Protein AF-0000000071042976 (afdb_homodimer)

Secondary structure (DSSP, 8-state):
-EEEE-SSS-EEEE--TTS-S-EEEE-TTTS--S-EEEEEEETTTTEEEEEETTTTEEEEEETTS-S-EEEEES-TT-SSEEEEEEETTEEEEEETTTTEEEEEETTT--EETTTGGG-SS--EEEEE----TTS------------/-EEEE-SSS-EEEE--TTS-S-EEEE-TTTS--S-EEEEEEETTTTEEEEEETTTTEEEEEETTS-S-EEEEES-TT-SSEEEEEEETTEEEEEETTTTEEEEEETTT--EETTTTTT-SS--EEEEE----TTS------------

InterPro domains:
  IPR000033 LDLR class B repeat [PF00058] (1-43)
  IPR000033 LDLR class B repeat [PS51120] (1-45)
  IPR000033 LDLR class B repeat [PS51120] (46-90)
  IPR000033 LDLR class B repeat [SM00135] (23-68)
  IPR000033 LDLR class B repeat [SM00135] (71-112)
  IPR011042 Six-bladed beta-propeller, TolB-like [G3DSA:2.120.10.30] (1-147)

Sequence (294 aa):
MYWSDWGSHPKIERAVMDGSSREVIIDRNKTNITWPNGLAIDYYNDRLFWVDAKDDVLASCDFDGENINIVVMHSDVLRHPYDVVVFQDEVFWSDWQEPALRSVNKFTGEYQDYFEKYLRSPSPFGIAVWQNSTQPLGNYSSKLCTIMYWSDWGSHPKIERAVMDGSSREVIIDRNKTNITWPNGLAIDYYNDRLFWVDAKDDVLASCDFDGENINIVVMHSDVLRHPYDVVVFQDEVFWSDWQEPALRSVNKFTGEYQDYFEKYLRSPSPFGIAVWQNSTQPLGNYSSKLCTI

pLDDT: mean 82.06, std 21.29, range [18.56, 98.56]

Radius of gyration: 18.7 Å; Cα contacts (8 Å, |Δi|>4): 746; chains: 2; bounding box: 65×48×43 Å

Nearest PDB structures (foldseek):
  8jx8-assembly1_B  TM=9.225E-01  e=3.286E-11  Rattus norvegicus
  8juu-assembly1_B  TM=9.318E-01  e=8.652E-11  Rattus norvegicus
  3p5b-assembly1_L  TM=9.562E-01  e=4.344E-10  Homo sapiens
  3p5c-assembly1_L  TM=9.563E-01  e=5.104E-10  Homo sapiens
  1ijq-assembly2_B  TM=8.485E-01  e=2.404E-10  Homo sapiens

Foldseek 3Di:
DWDWDQPPWTFIWDDDPVRPPIDTQDTVVQHDAHAWAAWEADPVVQKIWIAGQVFLWIWIAHPSNPDIGTLDGPDPVRHRWHYWYDDDQKIWTAHQVQGFIWIAGRVHSHTDPPGGPPVRDDNDHDDDDDDPVPPPPPPPDPPPPPD/DWDWDQPPWTFIWDDDPVRPPIDTQDTVVQHDAHAWAAWEADPVVQKIWIAGQVFLWIWIAHPSNPDIGTLDGPDPVRHRWHYWYDDDQKIWTAHQVQGFIWIAGRVRSHTDPPGGPPPRDDNDHDDDDDDPVPPPPPPPDPPPPPD

Organism: Stichopus japonicus (NCBI:txid307972)

Solvent-accessible surface area (backbone atoms only — not comparable to full-atom values): 15284 Å² total; per-residue (Å²): 57,36,33,16,20,44,56,99,69,24,31,30,34,34,23,47,86,66,44,50,78,65,43,79,38,42,31,64,90,78,40,94,56,55,33,38,25,15,31,24,61,36,79,89,75,53,30,37,33,38,24,19,24,74,68,16,32,35,34,34,18,34,85,73,40,47,76,69,42,79,46,45,63,72,40,96,81,43,39,33,31,43,22,38,41,60,53,93,66,31,34,36,32,17,14,59,75,58,34,24,44,43,39,24,31,62,88,76,35,49,76,48,76,57,38,44,73,71,38,68,77,42,46,32,38,14,46,35,73,73,77,68,76,80,54,67,79,68,81,78,66,74,85,66,78,74,122,58,36,34,16,19,45,56,98,70,24,31,32,34,33,23,48,85,67,46,49,80,64,44,79,38,41,31,65,91,79,41,95,57,55,32,40,26,14,31,24,60,37,78,90,76,54,30,36,33,40,25,20,24,74,67,16,32,36,33,31,18,33,85,74,40,47,77,68,41,80,45,43,62,72,40,97,82,43,40,33,30,45,21,37,41,60,53,92,66,29,33,36,34,17,14,59,77,58,35,25,44,44,36,23,31,62,88,77,36,48,76,48,73,55,38,48,72,68,40,70,76,43,46,33,38,14,48,34,74,74,76,66,77,80,56,66,78,69,80,78,65,77,79,67,75,73,120

Structure (mmCIF, N/CA/C/O backbone):
data_AF-0000000071042976-model_v1
#
loop_
_entity.id
_entity.type
_entity.pdbx_description
1 polymer 'Uncharacterized protein'
#
loop_
_atom_site.group_PDB
_atom_site.id
_atom_site.type_symbol
_atom_site.label_atom_id
_atom_site.label_alt_id
_atom_site.label_comp_id
_atom_site.label_asym_id
_atom_site.label_entity_id
_atom_site.label_seq_id
_atom_site.pdbx_PDB_ins_code
_atom_site.Cartn_x
_atom_site.Cartn_y
_atom_site.Cartn_z
_atom_site.occupancy
_atom_site.B_iso_or_equiv
_atom_site.auth_seq_id
_atom_site.auth_comp_id
_atom_site.auth_asym_id
_atom_site.auth_atom_id
_atom_site.pdbx_PDB_model_num
ATOM 1 N N . MET A 1 1 ? -4.598 -8.586 -9.891 1 89.19 1 MET A N 1
ATOM 2 C CA . MET A 1 1 ? -4.281 -8.203 -8.516 1 89.19 1 MET A CA 1
ATOM 3 C C . MET A 1 1 ? -3.096 -9.008 -7.992 1 89.19 1 MET A C 1
ATOM 5 O O . MET A 1 1 ? -2.975 -10.203 -8.273 1 89.19 1 MET A O 1
ATOM 9 N N . TYR A 1 2 ? -2.279 -8.336 -7.234 1 92.75 2 TYR A N 1
ATOM 10 C CA . TYR A 1 2 ? -1.114 -8.945 -6.605 1 92.75 2 TYR A CA 1
ATOM 11 C C . TYR A 1 2 ? -1.187 -8.82 -5.086 1 92.75 2 TYR A C 1
ATOM 13 O O . TYR A 1 2 ? -1.662 -7.812 -4.562 1 92.75 2 TYR A O 1
ATOM 21 N N . TRP A 1 3 ? -0.64 -9.828 -4.395 1 92.69 3 TRP A N 1
ATOM 22 C CA . TRP A 1 3 ? -0.533 -9.711 -2.945 1 92.69 3 TRP A CA 1
ATOM 23 C C . TRP A 1 3 ? 0.677 -10.477 -2.424 1 92.69 3 TRP A C 1
ATOM 25 O O . TRP A 1 3 ? 1.127 -11.445 -3.051 1 92.69 3 TRP A 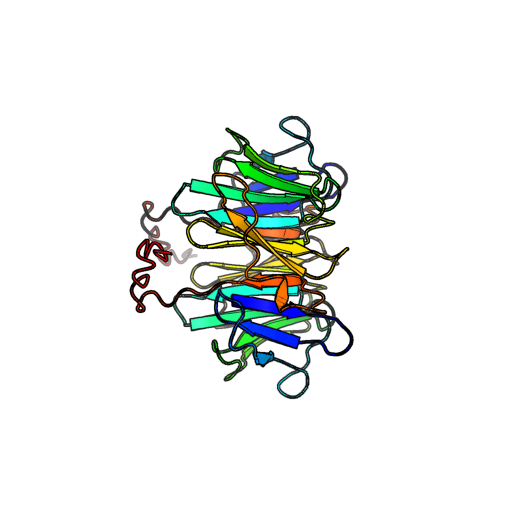O 1
ATOM 35 N N . SER A 1 4 ? 1.249 -9.961 -1.427 1 95.12 4 SER A N 1
ATOM 36 C CA . SER A 1 4 ? 2.338 -10.648 -0.74 1 95.12 4 SER A CA 1
ATOM 37 C C . SER A 1 4 ? 1.81 -11.531 0.387 1 95.12 4 SER A C 1
ATOM 39 O O . SER A 1 4 ? 0.75 -11.258 0.954 1 95.12 4 SER A O 1
ATOM 41 N N . ASP A 1 5 ? 2.576 -12.578 0.689 1 90.94 5 ASP A N 1
ATOM 42 C CA . ASP A 1 5 ? 2.225 -13.562 1.713 1 90.94 5 ASP A CA 1
ATOM 43 C C . ASP A 1 5 ? 3.465 -14.039 2.463 1 90.94 5 ASP A C 1
ATOM 45 O O . ASP A 1 5 ? 4.391 -14.578 1.858 1 90.94 5 ASP A O 1
ATOM 49 N N . TRP A 1 6 ? 3.604 -13.805 3.812 1 82.38 6 TRP A N 1
ATOM 50 C CA . TRP A 1 6 ? 4.773 -14.234 4.578 1 82.38 6 TRP A CA 1
ATOM 51 C C . TRP A 1 6 ? 4.484 -15.516 5.344 1 82.38 6 TRP A C 1
ATOM 53 O O . TRP A 1 6 ? 5.195 -15.852 6.293 1 82.38 6 TRP A O 1
ATOM 63 N N . GLY A 1 7 ? 3.473 -16.234 5.059 1 76.25 7 GLY A N 1
ATOM 64 C CA . GLY A 1 7 ? 3.178 -17.484 5.758 1 76.25 7 GLY A CA 1
ATOM 65 C C . GLY A 1 7 ? 4.312 -18.484 5.691 1 76.25 7 GLY A C 1
ATOM 66 O O . GLY A 1 7 ? 5.484 -18.109 5.695 1 76.25 7 GLY A O 1
ATOM 67 N N . SER A 1 8 ? 4.078 -19.734 5.766 1 83.38 8 SER A N 1
ATOM 68 C CA . SER A 1 8 ? 5.07 -20.812 5.766 1 83.38 8 SER A CA 1
ATOM 69 C C . SER A 1 8 ? 5.836 -20.859 4.445 1 83.38 8 SER A C 1
ATOM 71 O O . SER A 1 8 ? 6.984 -21.297 4.402 1 83.38 8 SER A O 1
ATOM 73 N N . HIS A 1 9 ? 5.273 -20.375 3.371 1 90.38 9 HIS A N 1
ATOM 74 C CA . HIS A 1 9 ? 5.895 -20.281 2.055 1 90.38 9 HIS A CA 1
ATOM 75 C C . HIS A 1 9 ? 5.793 -18.859 1.506 1 90.38 9 HIS A C 1
ATOM 77 O O . HIS A 1 9 ? 4.934 -18.578 0.67 1 90.38 9 HIS A O 1
ATOM 83 N N . PRO A 1 10 ? 6.684 -18.031 1.959 1 94.44 10 PRO A N 1
ATOM 84 C CA . PRO A 1 10 ? 6.629 -16.641 1.503 1 94.44 10 PRO A CA 1
ATOM 85 C C . PRO A 1 10 ? 6.57 -16.531 -0.018 1 94.44 10 PRO A C 1
ATOM 87 O O . PRO A 1 10 ? 7.254 -17.266 -0.726 1 94.44 10 PRO A O 1
ATOM 90 N N . LYS A 1 11 ? 5.715 -15.648 -0.473 1 96.06 11 LYS A N 1
ATOM 91 C CA . LYS A 1 11 ? 5.488 -15.562 -1.913 1 96.06 11 LYS A CA 1
ATOM 92 C C . LYS A 1 11 ? 4.734 -14.289 -2.275 1 96.06 11 LYS A C 1
ATOM 94 O O . LYS A 1 11 ? 4.238 -13.578 -1.394 1 96.06 11 LYS A O 1
ATOM 99 N N . ILE A 1 12 ? 4.723 -13.961 -3.49 1 96.12 12 ILE A N 1
ATOM 100 C CA . ILE A 1 12 ? 3.82 -13.008 -4.121 1 96.12 12 ILE A CA 1
ATOM 101 C C . ILE A 1 12 ? 2.949 -13.719 -5.152 1 96.12 12 ILE A C 1
ATOM 103 O O . ILE A 1 12 ? 3.455 -14.469 -5.992 1 96.12 12 ILE A O 1
ATOM 107 N N . GLU A 1 13 ? 1.673 -13.453 -5 1 93.56 13 GLU A N 1
ATOM 108 C CA . GLU A 1 13 ? 0.711 -14.094 -5.895 1 93.56 13 GLU A CA 1
ATOM 109 C C . GLU A 1 13 ? -0.092 -13.055 -6.672 1 93.56 13 GLU A C 1
ATOM 111 O O . GLU A 1 13 ? -0.105 -11.875 -6.312 1 93.56 13 GLU A O 1
ATOM 116 N N . ARG A 1 14 ? -0.68 -13.562 -7.734 1 92.12 14 ARG A N 1
ATOM 117 C CA . ARG A 1 14 ? -1.602 -12.719 -8.492 1 92.12 14 ARG A CA 1
ATOM 118 C C . ARG A 1 14 ? -2.834 -13.508 -8.922 1 92.12 14 ARG A C 1
ATOM 120 O O . ARG A 1 14 ? -2.801 -14.742 -8.977 1 92.12 14 ARG A O 1
ATOM 127 N N . ALA A 1 15 ? -3.875 -12.805 -9.109 1 86.56 15 ALA A N 1
ATOM 128 C CA . ALA A 1 15 ? -5.109 -13.336 -9.688 1 86.56 15 ALA A CA 1
ATOM 129 C C . ALA A 1 15 ? -5.863 -12.25 -10.453 1 86.56 15 ALA A C 1
ATOM 131 O O . ALA A 1 15 ? -5.609 -11.062 -10.266 1 86.56 15 ALA A O 1
ATOM 132 N N . VAL A 1 16 ? -6.707 -12.742 -11.375 1 81.12 16 VAL A N 1
ATOM 133 C CA . VAL A 1 16 ? -7.637 -11.789 -11.969 1 81.12 16 VAL A CA 1
ATOM 134 C C . VAL A 1 16 ? -8.648 -11.328 -10.922 1 81.12 16 VAL A C 1
ATOM 136 O O . VAL A 1 16 ? -8.773 -11.945 -9.859 1 81.12 16 VAL A O 1
ATOM 139 N N . MET A 1 17 ? -9.266 -10.25 -11.125 1 74.5 17 MET A N 1
ATOM 140 C CA . MET A 1 17 ? -10.023 -9.516 -10.109 1 74.5 17 MET A CA 1
ATOM 141 C C . MET A 1 17 ? -11.148 -10.383 -9.547 1 74.5 17 MET A C 1
ATOM 143 O O . MET A 1 17 ? -11.617 -10.148 -8.43 1 74.5 17 MET A O 1
ATOM 147 N N . ASP A 1 18 ? -11.562 -11.398 -10.297 1 67.88 18 ASP A N 1
ATOM 148 C CA . ASP A 1 18 ? -12.617 -12.266 -9.789 1 67.88 18 ASP A CA 1
ATOM 149 C C . ASP A 1 18 ? -12.031 -13.422 -8.977 1 67.88 18 ASP A C 1
ATOM 151 O O . ASP A 1 18 ? -12.773 -14.289 -8.508 1 67.88 18 ASP A O 1
ATOM 155 N N . GLY A 1 19 ? -10.727 -13.367 -8.875 1 72.94 19 GLY A N 1
ATOM 156 C CA . GLY A 1 19 ? -10.047 -14.352 -8.039 1 72.94 19 GLY A CA 1
ATOM 157 C C . GLY A 1 19 ? -9.609 -15.586 -8.805 1 72.94 19 GLY A C 1
ATOM 158 O O . GLY A 1 19 ? -8.914 -16.438 -8.266 1 72.94 19 GLY A O 1
ATOM 159 N N . SER A 1 20 ? -10.023 -15.672 -9.961 1 75.5 20 SER A N 1
ATOM 160 C CA . SER A 1 20 ? -9.633 -16.844 -10.75 1 75.5 20 SER A CA 1
ATOM 161 C C . SER A 1 20 ? -8.203 -16.703 -11.266 1 75.5 20 SER A C 1
ATOM 163 O O . SER A 1 20 ? -7.586 -15.648 -11.133 1 75.5 20 SER A O 1
ATOM 165 N N . SER A 1 21 ? -7.586 -17.812 -11.742 1 84.25 21 SER A N 1
ATOM 166 C CA . SER A 1 21 ? -6.258 -17.859 -12.344 1 84.25 21 SER A CA 1
ATOM 167 C C . SER A 1 21 ? -5.184 -17.422 -11.352 1 84.25 21 SER A C 1
ATOM 169 O O . SER A 1 21 ? -4.301 -16.641 -11.695 1 84.25 21 SER A O 1
ATOM 171 N N . ARG A 1 22 ? -5.344 -17.891 -10.203 1 87.69 22 ARG A N 1
ATOM 172 C CA . ARG A 1 22 ? -4.363 -17.594 -9.164 1 87.69 22 ARG A CA 1
ATOM 173 C C . ARG A 1 22 ? -3.029 -18.266 -9.461 1 87.69 22 ARG A C 1
ATOM 175 O O . ARG A 1 22 ? -2.994 -19.438 -9.859 1 87.69 22 ARG A O 1
ATOM 182 N N . GLU A 1 23 ? -1.985 -17.516 -9.305 1 92.06 23 GLU A N 1
ATOM 183 C CA . GLU A 1 23 ? -0.661 -18.078 -9.555 1 92.06 23 GLU A CA 1
ATOM 184 C C . GLU A 1 23 ? 0.395 -17.422 -8.68 1 92.06 23 GLU A C 1
ATOM 186 O O . GLU A 1 23 ? 0.283 -16.234 -8.344 1 92.06 23 GLU A O 1
ATOM 191 N N . VAL A 1 24 ? 1.43 -18.219 -8.273 1 94.25 24 VAL A N 1
ATOM 192 C CA . VAL A 1 24 ? 2.609 -17.703 -7.594 1 94.25 24 VAL A CA 1
ATOM 193 C C . VAL A 1 24 ? 3.559 -17.078 -8.609 1 94.25 24 VAL A C 1
ATOM 195 O O . VAL A 1 24 ? 3.961 -17.719 -9.578 1 94.25 24 VAL A O 1
ATOM 198 N N . ILE A 1 25 ? 3.902 -15.82 -8.422 1 96.19 25 ILE A N 1
ATOM 199 C CA . ILE A 1 25 ? 4.785 -15.219 -9.414 1 96.19 25 ILE A CA 1
ATOM 200 C C . ILE A 1 25 ? 6.184 -15.047 -8.828 1 96.19 25 ILE A C 1
ATOM 202 O O . ILE A 1 25 ? 7.172 -14.992 -9.562 1 96.19 25 ILE A O 1
ATOM 206 N N . ILE A 1 26 ? 6.336 -14.875 -7.559 1 97.88 26 ILE A N 1
ATOM 207 C CA . ILE A 1 26 ? 7.621 -14.836 -6.871 1 97.88 26 ILE A CA 1
ATOM 208 C C . ILE A 1 26 ? 7.602 -15.789 -5.684 1 97.88 26 ILE A C 1
ATOM 210 O O . ILE A 1 26 ? 6.652 -15.789 -4.895 1 97.88 26 ILE A O 1
ATOM 214 N N . ASP A 1 27 ? 8.539 -16.562 -5.574 1 97.31 27 ASP A N 1
ATOM 215 C CA . ASP A 1 27 ? 8.773 -17.406 -4.402 1 97.31 27 ASP A CA 1
ATOM 216 C C . ASP A 1 27 ? 10.258 -17.719 -4.246 1 97.31 27 ASP A C 1
ATOM 218 O O . ASP A 1 27 ? 11.102 -17.156 -4.945 1 97.31 27 ASP A O 1
ATOM 222 N N . ARG A 1 28 ? 10.547 -18.656 -3.346 1 96.69 28 ARG A N 1
ATOM 223 C CA . ARG A 1 28 ? 11.938 -18.938 -2.99 1 96.69 28 ARG A CA 1
ATOM 224 C C . ARG A 1 28 ? 12.672 -19.625 -4.133 1 96.69 28 ARG A C 1
ATOM 226 O O . ARG A 1 28 ? 13.898 -19.672 -4.152 1 96.69 28 ARG A O 1
ATOM 233 N N . ASN A 1 29 ? 11.898 -20.219 -5.043 1 96.88 29 ASN A N 1
ATOM 234 C CA . ASN A 1 29 ? 12.531 -20.828 -6.207 1 96.88 29 ASN A CA 1
ATOM 235 C C . ASN A 1 29 ? 13.086 -19.766 -7.164 1 96.88 29 ASN A C 1
ATOM 237 O O . ASN A 1 29 ? 13.961 -20.062 -7.977 1 96.88 29 ASN A O 1
ATOM 241 N N . LYS A 1 30 ? 12.641 -18.562 -7.145 1 97.19 30 LYS A N 1
ATOM 242 C CA . LYS A 1 30 ? 13.031 -17.531 -8.094 1 97.19 30 LYS A CA 1
ATOM 243 C C . LYS A 1 30 ? 14.008 -16.547 -7.453 1 97.19 30 LYS A C 1
ATOM 245 O O . LYS A 1 30 ? 14.898 -16.016 -8.125 1 97.19 30 LYS A O 1
ATOM 250 N N . THR A 1 31 ? 13.812 -16.203 -6.195 1 96.94 31 THR A N 1
ATOM 251 C CA . THR A 1 31 ? 14.656 -15.258 -5.477 1 96.94 31 THR A CA 1
ATOM 252 C C . THR A 1 31 ? 14.5 -15.422 -3.969 1 96.94 31 THR A C 1
ATOM 254 O O . THR A 1 31 ? 13.578 -16.094 -3.508 1 96.94 31 THR A O 1
ATOM 257 N N . ASN A 1 32 ? 15.398 -14.844 -3.18 1 95.31 32 ASN A N 1
ATOM 258 C CA . ASN A 1 32 ? 15.195 -14.781 -1.736 1 95.31 32 ASN A CA 1
ATOM 259 C C . ASN A 1 32 ? 13.977 -13.938 -1.38 1 95.31 32 ASN A C 1
ATOM 261 O O . ASN A 1 32 ? 13.844 -12.797 -1.845 1 95.31 32 ASN A O 1
ATOM 265 N N . ILE A 1 33 ? 13.117 -14.516 -0.682 1 96.62 33 ILE A N 1
ATOM 266 C CA . ILE A 1 33 ? 11.922 -13.82 -0.207 1 96.62 33 ILE A CA 1
ATOM 267 C C . ILE A 1 33 ? 11.5 -14.398 1.143 1 96.62 33 ILE A C 1
ATOM 269 O O . ILE A 1 33 ? 11.438 -15.617 1.313 1 96.62 33 ILE A O 1
ATOM 273 N N . THR A 1 34 ? 11.336 -13.516 2.156 1 95.94 34 THR A N 1
ATOM 274 C CA . THR A 1 34 ? 11.039 -13.969 3.512 1 95.94 34 THR A CA 1
ATOM 275 C C . THR A 1 34 ? 9.844 -13.203 4.082 1 95.94 34 THR A C 1
ATOM 277 O O . THR A 1 34 ? 8.812 -13.805 4.406 1 95.94 34 THR A O 1
ATOM 280 N N . TRP A 1 35 ? 9.891 -11.891 4.172 1 94.94 35 TRP A N 1
ATOM 281 C CA . TRP A 1 35 ? 8.789 -11.062 4.648 1 94.94 35 TRP A CA 1
ATOM 282 C C . TRP A 1 35 ? 8.438 -9.992 3.621 1 94.94 35 TRP A C 1
ATOM 284 O O . TRP A 1 35 ? 8.523 -8.797 3.906 1 94.94 35 TRP A O 1
ATOM 294 N N . PRO A 1 36 ? 7.949 -10.492 2.379 1 96.5 36 PRO A N 1
ATOM 295 C CA . PRO A 1 36 ? 7.477 -9.453 1.458 1 96.5 36 PRO A CA 1
ATOM 296 C C . PRO A 1 36 ? 6.297 -8.656 2.02 1 96.5 36 PRO A C 1
ATOM 298 O O . PRO A 1 36 ? 5.277 -9.242 2.393 1 96.5 36 PRO A O 1
ATOM 301 N N . ASN A 1 37 ? 6.484 -7.332 2.141 1 94.69 37 ASN A N 1
ATOM 302 C CA . ASN A 1 37 ? 5.469 -6.445 2.699 1 94.69 37 ASN A CA 1
ATOM 303 C C . ASN A 1 37 ? 4.762 -5.645 1.61 1 94.69 37 ASN A C 1
ATOM 305 O O . ASN A 1 37 ? 3.885 -6.172 0.92 1 94.69 37 ASN A O 1
ATOM 309 N N . GLY A 1 38 ? 5.172 -4.406 1.336 1 96.75 38 GLY A N 1
ATOM 310 C CA . GLY A 1 38 ? 4.508 -3.51 0.402 1 96.75 38 GLY A CA 1
ATOM 311 C C . GLY A 1 38 ? 4.758 -3.871 -1.05 1 96.75 38 GLY A C 1
ATOM 312 O O . GLY A 1 38 ? 5.84 -4.352 -1.399 1 96.75 38 GLY A O 1
ATOM 313 N N . LEU A 1 39 ? 3.783 -3.645 -1.853 1 97.81 39 LEU A N 1
ATOM 314 C CA . LEU A 1 39 ? 3.834 -3.793 -3.303 1 97.81 39 LEU A CA 1
ATOM 315 C C . LEU A 1 39 ? 3.469 -2.482 -3.994 1 97.81 39 LEU A C 1
ATOM 317 O O . LEU A 1 39 ? 2.66 -1.708 -3.48 1 97.81 39 LEU A O 1
ATOM 321 N N . ALA A 1 40 ? 4.031 -2.305 -5.133 1 97.12 40 ALA A N 1
ATOM 322 C CA . ALA A 1 40 ? 3.66 -1.153 -5.949 1 97.12 40 ALA A CA 1
ATOM 323 C C . ALA A 1 40 ? 3.805 -1.469 -7.438 1 97.12 40 ALA A C 1
ATOM 325 O O . ALA A 1 40 ? 4.711 -2.203 -7.836 1 97.12 40 ALA A O 1
ATOM 326 N N . ILE A 1 41 ? 2.918 -0.905 -8.18 1 94.75 41 ILE A N 1
ATOM 327 C CA . ILE A 1 41 ? 2.951 -1.08 -9.633 1 94.75 41 ILE A CA 1
ATOM 328 C C . ILE A 1 41 ? 3.586 0.144 -10.281 1 94.75 41 ILE A C 1
ATOM 330 O O . ILE A 1 41 ? 3.211 1.28 -9.984 1 94.75 41 ILE A O 1
ATOM 334 N N . ASP A 1 42 ? 4.586 -0.085 -11.109 1 94 42 ASP A N 1
ATOM 335 C CA . ASP A 1 42 ? 5.07 0.908 -12.062 1 94 42 ASP A CA 1
ATOM 336 C C . ASP A 1 42 ? 4.371 0.757 -13.414 1 94 42 ASP A C 1
ATOM 338 O O . ASP A 1 42 ? 4.82 -0.009 -14.266 1 94 42 ASP A O 1
ATOM 342 N N . TYR A 1 43 ? 3.396 1.513 -13.57 1 86 43 TYR A N 1
ATOM 343 C CA . TYR A 1 43 ? 2.541 1.361 -14.742 1 86 43 TYR A CA 1
ATOM 344 C C . TYR A 1 43 ? 3.295 1.725 -16.016 1 86 43 TYR A C 1
ATOM 346 O O . TYR A 1 43 ? 3.035 1.159 -17.078 1 86 43 TYR A O 1
ATOM 354 N N . TYR A 1 44 ? 4.203 2.611 -15.891 1 87 44 TYR A N 1
ATOM 355 C CA . TYR A 1 44 ? 4.906 3.104 -17.078 1 87 44 TYR A CA 1
ATOM 356 C C . TYR A 1 44 ? 5.898 2.07 -17.594 1 87 44 TYR A C 1
ATOM 358 O O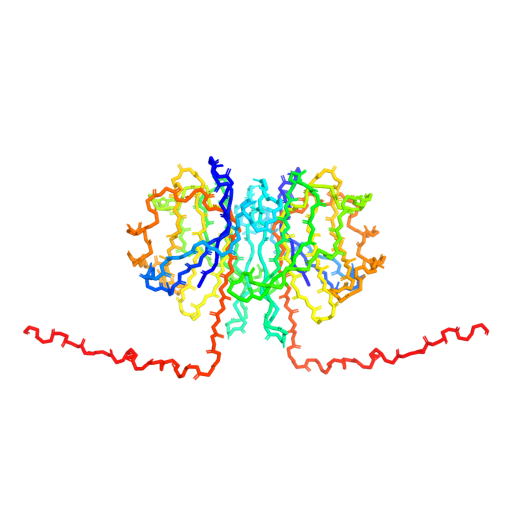 . TYR A 1 44 ? 6.109 1.95 -18.797 1 87 44 TYR A O 1
ATOM 366 N N . ASN A 1 45 ? 6.461 1.317 -16.734 1 93.19 45 ASN A N 1
ATOM 367 C CA . ASN A 1 45 ? 7.512 0.388 -17.141 1 93.19 45 ASN A CA 1
ATOM 368 C C . ASN A 1 45 ? 7.059 -1.062 -17 1 93.19 45 ASN A C 1
ATOM 370 O O . ASN A 1 45 ? 7.848 -1.986 -17.219 1 93.19 45 ASN A O 1
ATOM 374 N N . ASP A 1 46 ? 5.809 -1.252 -16.594 1 93.44 46 ASP A N 1
ATOM 375 C CA . ASP A 1 46 ? 5.215 -2.58 -16.469 1 93.44 46 ASP A CA 1
ATOM 376 C C . ASP A 1 46 ? 6.008 -3.445 -15.492 1 93.44 46 ASP A C 1
ATOM 378 O O . ASP A 1 46 ? 6.395 -4.57 -15.828 1 93.44 46 ASP A O 1
ATOM 382 N N . ARG A 1 47 ? 6.199 -2.871 -14.32 1 97.06 47 ARG A N 1
ATOM 383 C CA . ARG A 1 47 ? 6.957 -3.592 -13.297 1 97.06 47 ARG A CA 1
ATOM 384 C C . ARG A 1 47 ? 6.184 -3.656 -11.984 1 97.06 47 ARG A C 1
ATOM 386 O O . ARG A 1 47 ? 5.465 -2.719 -11.633 1 97.06 47 ARG A O 1
ATOM 393 N N . LEU A 1 48 ? 6.332 -4.695 -11.32 1 97.81 48 LEU A N 1
ATOM 394 C CA . LEU A 1 48 ? 5.879 -4.855 -9.938 1 97.81 48 LEU A CA 1
ATOM 395 C C . LEU A 1 48 ? 7.039 -4.68 -8.961 1 97.81 48 LEU A C 1
ATOM 397 O O . LEU A 1 48 ? 8.078 -5.332 -9.102 1 97.81 48 LEU A O 1
ATOM 401 N N . PHE A 1 49 ? 6.945 -3.775 -8.07 1 98.38 49 PHE A N 1
ATOM 402 C CA . PHE A 1 49 ? 7.941 -3.553 -7.027 1 98.38 49 PHE A CA 1
ATOM 403 C C . PHE A 1 49 ? 7.48 -4.148 -5.703 1 98.38 49 PHE A C 1
ATOM 405 O O . PHE A 1 49 ? 6.289 -4.141 -5.395 1 98.38 49 PHE A O 1
ATOM 412 N N . TRP A 1 50 ? 8.438 -4.676 -4.922 1 98.31 50 TRP A N 1
ATOM 413 C CA . TRP A 1 50 ? 8.125 -5.07 -3.551 1 98.31 50 TRP A CA 1
ATOM 414 C C . TRP A 1 50 ? 9.297 -4.781 -2.621 1 98.31 50 TRP A C 1
ATOM 416 O O . TRP A 1 50 ? 10.438 -4.617 -3.078 1 98.31 50 TRP A O 1
ATOM 426 N N . VAL A 1 51 ? 9.008 -4.656 -1.395 1 97.31 51 VAL A N 1
ATOM 427 C CA . VAL A 1 51 ? 10.031 -4.602 -0.355 1 97.31 51 VAL A CA 1
ATOM 428 C C . VAL A 1 51 ? 9.922 -5.832 0.543 1 97.31 51 VAL A C 1
ATOM 430 O O . VAL A 1 51 ? 8.812 -6.293 0.84 1 97.31 51 VAL A O 1
ATOM 433 N N . ASP A 1 52 ? 11.055 -6.367 0.899 1 97.19 52 ASP A N 1
ATOM 434 C CA . ASP A 1 52 ? 11.125 -7.473 1.848 1 97.19 52 ASP A CA 1
ATOM 435 C C . ASP A 1 52 ? 11.742 -7.023 3.17 1 97.19 52 ASP A C 1
ATOM 437 O O . ASP A 1 52 ? 12.914 -6.637 3.217 1 97.19 52 ASP A O 1
ATOM 441 N N . ALA A 1 53 ? 11.023 -7.094 4.215 1 94.94 53 ALA A N 1
ATOM 442 C CA . ALA A 1 53 ? 11.422 -6.539 5.508 1 94.94 53 ALA A CA 1
ATOM 443 C C . ALA A 1 53 ? 12.578 -7.332 6.109 1 94.94 53 ALA A C 1
ATOM 445 O O . ALA A 1 53 ? 13.5 -6.754 6.691 1 94.94 53 ALA A O 1
ATOM 446 N N . LYS A 1 54 ? 12.469 -8.625 6.035 1 94.62 54 LYS A N 1
ATOM 447 C CA . LYS A 1 54 ? 13.484 -9.453 6.668 1 94.62 54 LYS A CA 1
ATOM 448 C C . LYS A 1 54 ? 14.812 -9.367 5.91 1 94.62 54 LYS A C 1
ATOM 450 O O . LYS A 1 54 ? 15.867 -9.211 6.52 1 94.62 54 LYS A O 1
ATOM 455 N N . ASP A 1 55 ? 14.703 -9.445 4.57 1 95.12 55 ASP A N 1
ATOM 456 C CA . ASP A 1 55 ? 15.914 -9.523 3.754 1 95.12 55 ASP A CA 1
ATOM 457 C C . ASP A 1 55 ? 16.469 -8.133 3.451 1 95.12 55 ASP A C 1
ATOM 459 O O . ASP A 1 55 ? 17.547 -7.996 2.893 1 95.12 55 ASP A O 1
ATOM 463 N N . ASP A 1 56 ? 15.766 -7.082 3.818 1 96.12 56 ASP A N 1
ATOM 464 C CA . ASP A 1 56 ? 16.156 -5.711 3.514 1 96.12 56 ASP A CA 1
ATOM 465 C C . ASP A 1 56 ? 16.422 -5.535 2.02 1 96.12 56 ASP A C 1
ATOM 467 O O . ASP A 1 56 ? 17.516 -5.133 1.621 1 96.12 56 ASP A O 1
ATOM 471 N N . VAL A 1 57 ? 15.352 -5.801 1.336 1 96.94 57 VAL A N 1
ATOM 472 C CA . VAL A 1 57 ? 15.484 -5.785 -0.117 1 96.94 57 VAL A CA 1
ATOM 473 C C . VAL A 1 57 ? 14.352 -4.973 -0.731 1 96.94 57 VAL A C 1
ATOM 475 O O . VAL A 1 57 ? 13.203 -5.074 -0.296 1 96.94 57 VAL A O 1
ATOM 478 N N . LEU A 1 58 ? 14.672 -4.117 -1.613 1 97.81 58 LEU A N 1
ATOM 479 C CA . LEU A 1 58 ? 13.773 -3.529 -2.602 1 97.81 58 LEU A CA 1
ATOM 480 C C . LEU A 1 58 ? 14.023 -4.121 -3.984 1 97.81 58 LEU A C 1
ATOM 482 O O . LEU A 1 58 ? 15.141 -4.03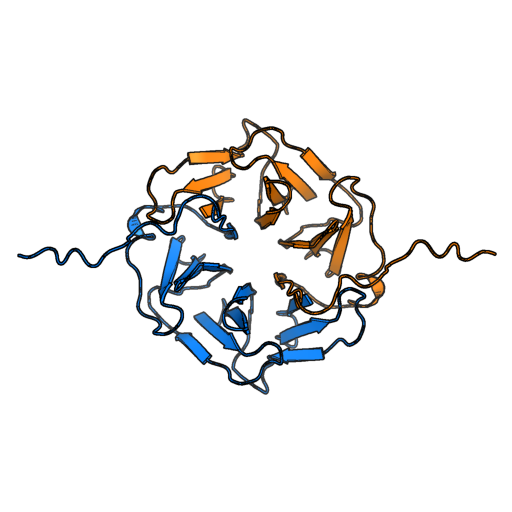1 -4.508 1 97.81 58 LEU A O 1
ATOM 486 N N . ALA A 1 59 ? 13.008 -4.746 -4.582 1 98.31 59 ALA A N 1
ATOM 487 C CA . ALA A 1 59 ? 13.172 -5.441 -5.855 1 98.31 59 ALA A CA 1
ATOM 488 C C . ALA A 1 59 ? 11.977 -5.199 -6.77 1 98.31 59 ALA A C 1
ATOM 490 O O . ALA A 1 59 ? 10.953 -4.66 -6.332 1 98.31 59 ALA A O 1
ATOM 491 N N . SER A 1 60 ? 12.164 -5.551 -8.008 1 98.56 60 SER A N 1
ATOM 492 C CA . SER A 1 60 ? 11.086 -5.477 -8.984 1 98.56 60 SER A CA 1
ATOM 493 C C . SER A 1 60 ? 11.148 -6.633 -9.977 1 98.56 60 SER A C 1
ATOM 495 O O . SER A 1 60 ? 12.164 -7.324 -10.062 1 98.56 60 SER A O 1
ATOM 497 N N . CYS A 1 61 ? 10.07 -6.867 -10.633 1 98.44 61 CYS A N 1
ATOM 498 C CA . CYS A 1 61 ? 9.977 -7.875 -11.68 1 98.44 61 CYS A CA 1
ATOM 499 C C . CYS A 1 61 ? 8.906 -7.5 -12.703 1 98.44 61 CYS A C 1
ATOM 501 O O . CYS A 1 61 ? 8.172 -6.531 -12.516 1 98.44 61 CYS A O 1
ATOM 503 N N . ASP A 1 62 ? 8.953 -8.242 -13.773 1 97.56 62 ASP A N 1
ATOM 504 C CA . ASP A 1 62 ? 7.828 -8.125 -14.703 1 97.56 62 ASP A CA 1
ATOM 505 C C . ASP A 1 62 ? 6.531 -8.617 -14.055 1 97.56 62 ASP A C 1
ATOM 507 O O . ASP A 1 62 ? 6.562 -9.289 -13.023 1 97.56 62 ASP A O 1
ATOM 511 N N . PHE A 1 63 ? 5.402 -8.367 -14.688 1 94.94 63 PHE A N 1
ATOM 512 C CA . PHE A 1 63 ? 4.098 -8.68 -14.109 1 94.94 63 PHE A CA 1
ATOM 513 C C . PHE A 1 63 ? 3.92 -10.188 -13.969 1 94.94 63 PHE A C 1
ATOM 515 O O . PHE A 1 63 ? 3.066 -10.648 -13.211 1 94.94 63 PHE A O 1
ATOM 522 N N . ASP A 1 64 ? 4.738 -11 -14.664 1 95.06 64 ASP A N 1
ATOM 523 C CA . ASP A 1 64 ? 4.648 -12.453 -14.562 1 95.06 64 ASP A CA 1
ATOM 524 C C . ASP A 1 64 ? 5.715 -13.008 -13.625 1 95.06 64 ASP A C 1
ATOM 526 O O . ASP A 1 64 ? 5.875 -14.227 -13.508 1 95.06 64 ASP A O 1
ATOM 530 N N . GLY A 1 65 ? 6.465 -12.117 -13 1 97.38 65 GLY A N 1
ATOM 531 C CA . GLY A 1 65 ? 7.461 -12.547 -12.031 1 97.38 65 GLY A CA 1
ATOM 532 C C . GLY A 1 65 ? 8.828 -12.789 -12.641 1 97.38 65 GLY A C 1
ATOM 533 O O . GLY A 1 65 ? 9.766 -13.164 -11.945 1 97.38 65 GLY A O 1
ATOM 534 N N . GLU A 1 66 ? 8.953 -12.586 -13.93 1 97.69 66 GLU A N 1
ATOM 535 C CA . GLU A 1 66 ? 10.234 -12.789 -14.602 1 97.69 66 GLU A CA 1
ATOM 536 C C . GLU A 1 66 ? 11.078 -11.523 -14.578 1 97.69 66 GLU A C 1
ATOM 538 O O . GLU A 1 66 ? 10.594 -10.453 -14.211 1 97.69 66 GLU A O 1
ATOM 543 N N . ASN A 1 67 ? 12.359 -11.609 -14.875 1 98 67 ASN A N 1
ATOM 544 C CA . ASN A 1 67 ? 13.312 -10.508 -14.969 1 98 67 ASN A CA 1
ATOM 545 C C . ASN A 1 67 ? 13.391 -9.719 -13.664 1 98 67 ASN A C 1
ATOM 547 O O . ASN A 1 67 ? 13.266 -8.492 -13.656 1 98 67 ASN A O 1
ATOM 551 N N . ILE A 1 68 ? 13.664 -10.445 -12.68 1 98.25 68 ILE A N 1
ATOM 552 C CA . ILE A 1 68 ? 13.805 -9.867 -11.352 1 98.25 68 ILE A CA 1
ATOM 553 C C . ILE A 1 68 ? 14.992 -8.906 -11.32 1 98.25 68 ILE A C 1
ATOM 555 O O . ILE A 1 68 ? 16.047 -9.211 -11.875 1 98.25 68 ILE A O 1
ATOM 559 N N . ASN A 1 69 ? 14.781 -7.742 -10.797 1 98 69 ASN A N 1
ATOM 560 C CA . ASN A 1 69 ? 15.812 -6.734 -10.578 1 98 69 ASN A CA 1
ATOM 561 C C . ASN A 1 69 ? 15.891 -6.324 -9.109 1 98 69 ASN A C 1
ATOM 563 O O . ASN A 1 69 ? 14.898 -5.867 -8.531 1 98 69 ASN A O 1
ATOM 567 N N . ILE A 1 70 ? 17.016 -6.57 -8.477 1 97.25 70 ILE A N 1
ATOM 568 C CA . ILE A 1 70 ? 17.25 -6.082 -7.117 1 97.25 70 ILE A CA 1
ATOM 569 C C . ILE A 1 70 ? 17.703 -4.625 -7.164 1 97.25 70 ILE A C 1
ATOM 571 O O . ILE A 1 70 ? 18.812 -4.324 -7.598 1 97.25 70 ILE A O 1
ATOM 575 N N . VAL A 1 71 ? 16.906 -3.711 -6.719 1 96.94 71 VAL A N 1
ATOM 576 C CA . VAL A 1 71 ? 17.172 -2.279 -6.816 1 96.94 71 VAL A CA 1
ATOM 577 C C . VAL A 1 71 ? 18.109 -1.849 -5.691 1 96.94 71 VAL A C 1
ATOM 579 O O . VAL A 1 71 ? 19.078 -1.12 -5.93 1 96.94 71 VAL A O 1
ATOM 582 N N . VAL A 1 72 ? 17.766 -2.182 -4.484 1 95.31 72 VAL A N 1
ATOM 583 C CA . VAL A 1 72 ? 18.578 -1.918 -3.299 1 95.31 72 VAL A CA 1
ATOM 584 C C . VAL A 1 72 ? 18.609 -3.16 -2.408 1 95.31 72 VAL A C 1
ATOM 586 O O . VAL A 1 72 ? 17.594 -3.82 -2.221 1 95.31 72 VAL A O 1
ATOM 589 N N . MET A 1 73 ? 19.719 -3.486 -1.903 1 92.75 73 MET A N 1
ATOM 590 C CA . MET A 1 73 ? 19.844 -4.594 -0.962 1 92.75 73 MET A CA 1
ATOM 591 C C . MET A 1 73 ? 20.844 -4.266 0.135 1 92.75 73 MET A C 1
ATOM 593 O O . MET A 1 73 ? 21.891 -3.668 -0.135 1 92.75 73 MET A O 1
ATOM 597 N N . HIS A 1 74 ? 20.469 -4.684 1.345 1 79.75 74 HIS A N 1
ATOM 598 C CA . HIS A 1 74 ? 21.359 -4.656 2.5 1 79.75 74 HIS A CA 1
ATOM 599 C C . HIS A 1 74 ? 22.047 -3.303 2.633 1 79.75 74 HIS A C 1
ATOM 601 O O . HIS A 1 74 ? 23.266 -3.236 2.818 1 79.75 74 HIS A O 1
ATOM 607 N N . SER A 1 75 ? 21.312 -2.307 2.477 1 77.88 75 SER A N 1
ATOM 608 C CA . SER A 1 75 ? 21.859 -0.956 2.59 1 77.88 75 SER A CA 1
ATOM 609 C C . SER A 1 75 ? 21.578 -0.362 3.967 1 77.88 75 SER A C 1
ATOM 611 O O . SER A 1 75 ? 20.672 -0.807 4.668 1 77.88 75 SER A O 1
ATOM 613 N N . ASP A 1 76 ? 22.406 0.52 4.359 1 82.88 76 ASP A N 1
ATOM 614 C CA . ASP A 1 76 ? 22.234 1.213 5.633 1 82.88 76 ASP A CA 1
ATOM 615 C C . ASP A 1 76 ? 20.938 2.008 5.664 1 82.88 76 ASP A C 1
ATOM 617 O O . ASP A 1 76 ? 20.469 2.396 6.734 1 82.88 76 ASP A O 1
ATOM 621 N N . VAL A 1 77 ? 20.375 2.115 4.566 1 80 77 VAL A N 1
ATOM 622 C CA . VAL A 1 77 ? 19.203 2.994 4.539 1 80 77 VAL A CA 1
ATOM 623 C C . VAL A 1 77 ? 17.938 2.162 4.402 1 80 77 VAL A C 1
ATOM 625 O O . VAL A 1 77 ? 16.828 2.672 4.594 1 80 77 VAL A O 1
ATOM 628 N N . LEU A 1 78 ? 18 0.917 4.066 1 89.31 78 LEU A N 1
ATOM 629 C CA . LEU A 1 78 ? 16.859 0.012 3.938 1 89.31 78 LEU A CA 1
ATOM 630 C C . LEU A 1 78 ? 16.859 -1.015 5.066 1 89.31 78 LEU A C 1
ATOM 632 O O . LEU A 1 78 ? 17.547 -2.035 4.984 1 89.31 78 LEU A O 1
ATOM 636 N N . ARG A 1 79 ? 16.141 -0.646 6.113 1 90.69 79 ARG A N 1
ATOM 637 C CA . ARG A 1 79 ? 16.141 -1.443 7.336 1 90.69 79 ARG A CA 1
ATOM 638 C C . ARG A 1 79 ? 14.711 -1.802 7.746 1 90.69 79 ARG A C 1
ATOM 640 O O . ARG A 1 79 ? 14.078 -1.073 8.516 1 90.69 79 ARG A O 1
ATOM 647 N N . HIS A 1 80 ? 14.289 -2.898 7.312 1 92.5 80 HIS A N 1
ATOM 648 C CA . HIS A 1 80 ? 12.961 -3.434 7.598 1 92.5 80 HIS A CA 1
ATOM 649 C C . HIS A 1 80 ? 11.875 -2.598 6.93 1 92.5 80 HIS A C 1
ATOM 651 O O . HIS A 1 80 ? 11.008 -2.043 7.605 1 92.5 80 HIS A O 1
ATOM 657 N N . PRO A 1 81 ? 11.93 -2.5 5.578 1 93.62 81 PRO A N 1
ATOM 658 C CA . PRO A 1 81 ? 10.953 -1.683 4.852 1 93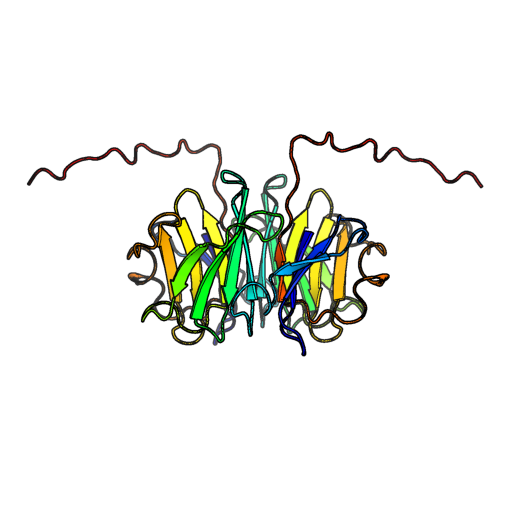.62 81 PRO A CA 1
ATOM 659 C C . PRO A 1 81 ? 9.531 -2.211 4.988 1 93.62 81 PRO A C 1
ATOM 661 O O . PRO A 1 81 ? 9.32 -3.426 5.035 1 93.62 81 PRO A O 1
ATOM 664 N N . TYR A 1 82 ? 8.609 -1.354 5.016 1 92.19 82 TYR A N 1
ATOM 665 C CA . TYR A 1 82 ? 7.211 -1.685 5.273 1 92.19 82 TYR A CA 1
ATOM 666 C C . TYR A 1 82 ? 6.371 -1.527 4.012 1 92.19 82 TYR A C 1
ATOM 668 O O . TYR A 1 82 ? 5.875 -2.514 3.461 1 92.19 82 TYR A O 1
ATOM 676 N N . ASP A 1 83 ? 6.223 -0.297 3.564 1 95.56 83 ASP A N 1
ATOM 677 C CA . ASP A 1 83 ? 5.422 -0.005 2.379 1 95.56 83 ASP A CA 1
ATOM 678 C C . ASP A 1 83 ? 6.273 0.639 1.287 1 95.56 83 ASP A C 1
ATOM 680 O O . ASP A 1 83 ? 7.383 1.104 1.552 1 95.56 83 ASP A O 1
ATOM 684 N N . VAL A 1 84 ? 5.691 0.634 0.067 1 96.25 84 VAL A N 1
ATOM 685 C CA . VAL A 1 84 ? 6.445 1.122 -1.083 1 96.25 84 VAL A CA 1
ATOM 686 C C . VAL A 1 84 ? 5.488 1.732 -2.105 1 96.25 84 VAL A C 1
ATOM 688 O O . VAL A 1 84 ? 4.367 1.255 -2.279 1 96.25 84 VAL A O 1
ATOM 691 N N . VAL A 1 85 ? 5.926 2.799 -2.777 1 94.44 85 VAL A N 1
ATOM 692 C CA . VAL A 1 85 ? 5.207 3.414 -3.891 1 94.44 85 VAL A CA 1
ATOM 693 C C . VAL A 1 85 ? 6.195 3.826 -4.977 1 94.44 85 VAL A C 1
ATOM 695 O O . VAL A 1 85 ? 7.375 4.051 -4.699 1 94.44 85 VAL A O 1
ATOM 698 N N . VAL A 1 86 ? 5.688 3.836 -6.141 1 93.56 86 VAL A N 1
ATOM 699 C CA . VAL A 1 86 ? 6.473 4.312 -7.273 1 93.56 86 VAL A CA 1
ATOM 700 C C . VAL A 1 86 ? 5.926 5.656 -7.75 1 93.56 86 VAL A C 1
ATOM 702 O O . VAL A 1 86 ? 4.711 5.828 -7.875 1 93.56 86 VAL A O 1
ATOM 705 N N . PHE A 1 87 ? 6.828 6.59 -7.965 1 89.31 87 PHE A N 1
ATOM 706 C CA . PHE A 1 87 ? 6.477 7.895 -8.5 1 89.31 87 PHE A CA 1
ATOM 707 C C . PHE A 1 87 ? 7.543 8.391 -9.469 1 89.31 87 PHE A C 1
ATOM 709 O O . PHE A 1 87 ? 8.688 8.617 -9.078 1 89.31 87 PHE A O 1
ATOM 716 N N . GLN A 1 88 ? 7.168 8.547 -10.75 1 89.44 88 GLN A N 1
ATOM 717 C CA . GLN A 1 88 ? 8.109 8.938 -11.797 1 89.44 88 GLN A CA 1
ATOM 718 C C . GLN A 1 88 ? 9.336 8.031 -11.789 1 89.44 88 GLN A C 1
ATOM 720 O O . GLN A 1 88 ? 9.219 6.809 -11.922 1 89.44 88 GLN A O 1
ATOM 725 N N . ASP A 1 89 ? 10.484 8.57 -11.555 1 92.62 89 ASP A N 1
ATOM 726 C CA . ASP A 1 89 ? 11.695 7.762 -11.633 1 92.62 89 ASP A CA 1
ATOM 727 C C . ASP A 1 89 ? 12.156 7.32 -10.25 1 92.62 89 ASP A C 1
ATOM 729 O O . ASP A 1 89 ? 13.266 6.797 -10.094 1 92.62 89 ASP A O 1
ATOM 733 N N . GLU A 1 90 ? 11.25 7.434 -9.266 1 91.56 90 GLU A N 1
ATOM 734 C CA . GLU A 1 90 ? 11.664 7.141 -7.895 1 91.56 90 GLU A CA 1
ATOM 735 C C . GLU A 1 90 ? 10.766 6.078 -7.266 1 91.56 90 GLU A C 1
ATOM 737 O O . GLU A 1 90 ? 9.578 5.992 -7.59 1 91.56 90 GLU A O 1
ATOM 742 N N . VAL A 1 91 ? 11.398 5.301 -6.426 1 94.06 91 VAL A N 1
ATOM 743 C CA . VAL A 1 91 ? 10.68 4.402 -5.523 1 94.06 91 VAL A CA 1
ATOM 744 C C . VAL A 1 91 ? 10.852 4.867 -4.082 1 94.06 91 VAL A C 1
ATOM 746 O O . VAL A 1 91 ? 11.969 5.137 -3.639 1 94.06 91 VAL A O 1
ATOM 749 N N . PHE A 1 92 ? 9.734 5.047 -3.408 1 90.75 92 PHE A N 1
ATOM 750 C CA . PHE A 1 92 ? 9.719 5.465 -2.012 1 90.75 92 PHE A CA 1
ATOM 751 C C . PHE A 1 92 ? 9.312 4.312 -1.103 1 90.75 92 PHE A C 1
ATOM 753 O O . PHE A 1 92 ? 8.438 3.518 -1.455 1 90.75 92 PHE A O 1
ATOM 760 N N . TRP A 1 93 ? 9.922 4.27 0.063 1 92.44 93 TRP A N 1
ATOM 761 C CA . TRP A 1 93 ? 9.477 3.27 1.027 1 92.44 93 TRP A CA 1
ATOM 762 C C . TRP A 1 93 ? 9.5 3.83 2.445 1 92.44 93 TRP A C 1
ATOM 764 O O . TRP A 1 93 ? 10.195 4.812 2.717 1 92.44 93 TRP A O 1
ATOM 774 N N . SER A 1 94 ? 8.672 3.301 3.229 1 90.69 94 SER A N 1
ATOM 775 C CA . SER A 1 94 ? 8.727 3.529 4.668 1 90.69 94 SER A CA 1
ATOM 776 C C . SER A 1 94 ? 9.547 2.455 5.367 1 90.69 94 SER A C 1
ATOM 778 O O . SER A 1 94 ? 9.5 1.284 4.988 1 90.69 94 SER A O 1
ATOM 780 N N . ASP A 1 95 ? 10.297 2.887 6.383 1 89 95 ASP A N 1
ATOM 781 C CA . ASP A 1 95 ? 11.18 1.975 7.109 1 89 95 ASP A CA 1
ATOM 782 C C . ASP A 1 95 ? 10.836 1.95 8.594 1 89 95 ASP A C 1
ATOM 784 O O . ASP A 1 95 ? 10.633 3 9.211 1 89 95 ASP A O 1
ATOM 788 N N . TRP A 1 96 ? 10.852 0.76 9.203 1 82.56 96 TRP A N 1
ATOM 789 C CA . TRP A 1 96 ? 10.383 0.615 10.578 1 82.56 96 TRP A CA 1
ATOM 790 C C . TRP A 1 96 ? 11.555 0.627 11.555 1 82.56 96 TRP A C 1
ATOM 792 O O . TRP A 1 96 ? 11.43 1.109 12.688 1 82.56 96 TRP A O 1
ATOM 802 N N . GLN A 1 97 ? 12.586 -0.049 11.211 1 83.31 97 GLN A N 1
ATOM 803 C CA . GLN A 1 97 ? 13.703 -0.108 12.148 1 83.31 97 GLN A CA 1
ATOM 804 C C . GLN A 1 97 ? 14.328 1.271 12.352 1 83.31 97 GLN A C 1
ATOM 806 O O . GLN A 1 97 ? 14.703 1.629 13.469 1 83.31 97 GLN A O 1
ATOM 811 N N . GLU A 1 98 ? 14.523 2.006 11.336 1 78.94 98 GLU A N 1
ATOM 812 C CA . GLU A 1 98 ? 14.828 3.434 11.352 1 78.94 98 GLU A CA 1
ATOM 813 C C . GLU A 1 98 ? 13.711 4.242 10.695 1 78.94 98 GLU A C 1
ATOM 815 O O . GLU A 1 98 ? 13.719 4.457 9.484 1 78.94 98 GLU A O 1
ATOM 820 N N . PRO A 1 99 ? 12.812 4.574 11.57 1 80.31 99 PRO A N 1
ATOM 821 C CA . PRO A 1 99 ? 11.617 5.211 11.008 1 80.31 99 PRO A CA 1
ATOM 822 C C . PRO A 1 99 ? 11.945 6.363 10.062 1 80.31 99 PRO A C 1
ATOM 824 O O . PRO A 1 99 ? 12.562 7.348 10.477 1 80.31 99 PRO A O 1
ATOM 827 N N . ALA A 1 100 ? 11.672 6.098 8.812 1 81.81 100 ALA A N 1
ATOM 828 C CA . ALA A 1 100 ? 11.977 7.082 7.773 1 81.81 100 ALA A CA 1
ATOM 829 C C . ALA A 1 100 ? 11.18 6.805 6.504 1 81.81 100 ALA A C 1
ATOM 831 O O . ALA A 1 100 ? 10.68 5.695 6.305 1 81.81 100 ALA A O 1
ATOM 832 N N . LEU A 1 101 ? 10.969 7.832 5.734 1 86.75 101 LEU A N 1
ATOM 833 C CA . LEU A 1 101 ? 10.602 7.734 4.328 1 86.75 101 LEU A CA 1
ATOM 834 C C . LEU A 1 101 ? 11.805 7.992 3.428 1 86.75 101 LEU A C 1
ATOM 836 O O . LEU A 1 101 ? 12.461 9.031 3.547 1 86.75 101 LEU A O 1
ATOM 840 N N . ARG A 1 102 ? 12.086 6.996 2.67 1 86.5 102 ARG A N 1
ATOM 841 C CA . ARG A 1 102 ? 13.281 7.078 1.838 1 86.5 102 ARG A CA 1
ATOM 842 C C . ARG A 1 102 ? 12.945 6.809 0.374 1 86.5 102 ARG A C 1
ATOM 844 O O . ARG A 1 102 ? 11.875 6.289 0.062 1 86.5 102 ARG A O 1
ATOM 851 N N . SER A 1 103 ? 13.898 7.254 -0.482 1 90.06 103 SER A N 1
ATOM 852 C CA . SER A 1 103 ? 13.664 7.023 -1.902 1 90.06 103 SER A CA 1
ATOM 853 C C . SER A 1 103 ? 14.969 6.762 -2.646 1 90.06 103 SER A C 1
ATOM 855 O O . SER A 1 103 ? 16.047 7.172 -2.195 1 90.06 103 SER A O 1
ATOM 857 N N . VAL A 1 104 ? 14.836 6.016 -3.676 1 92.38 104 VAL A N 1
ATOM 858 C CA . VAL A 1 104 ? 15.93 5.773 -4.613 1 92.38 104 VAL A CA 1
ATOM 859 C C . VAL A 1 104 ? 15.422 5.926 -6.047 1 92.38 104 VAL A C 1
ATOM 861 O O . VAL A 1 104 ? 14.219 5.828 -6.301 1 92.38 104 VAL A O 1
ATOM 864 N N . ASN A 1 105 ? 16.422 6.199 -6.906 1 93.88 105 ASN A N 1
ATOM 865 C CA . ASN A 1 105 ? 16.109 6.059 -8.32 1 93.88 105 ASN A CA 1
ATOM 866 C C . ASN A 1 105 ? 15.789 4.609 -8.68 1 93.88 105 ASN A C 1
ATOM 868 O O . ASN A 1 105 ? 16.562 3.705 -8.391 1 93.88 105 ASN A O 1
ATOM 872 N N . LYS A 1 106 ? 14.672 4.383 -9.344 1 94.81 106 LYS A N 1
ATOM 873 C CA . LYS A 1 106 ? 14.164 3.021 -9.516 1 94.81 106 LYS A CA 1
ATOM 874 C C . LYS A 1 106 ? 14.984 2.262 -10.555 1 94.81 106 LYS A C 1
ATOM 876 O O . LYS A 1 106 ? 14.891 1.035 -10.648 1 94.81 106 LYS A O 1
ATOM 881 N N . PHE A 1 107 ? 15.75 2.967 -11.406 1 94.19 107 PHE A N 1
ATOM 882 C CA . PHE A 1 107 ? 16.547 2.332 -12.445 1 94.19 107 PHE A CA 1
ATOM 883 C C . PHE A 1 107 ? 17.969 2.057 -11.938 1 94.19 107 PHE A C 1
ATOM 885 O O . PHE A 1 107 ? 18.547 1.01 -12.234 1 94.19 107 PHE A O 1
ATOM 892 N N . THR A 1 108 ? 18.484 2.965 -11.062 1 92.88 108 THR A N 1
ATOM 893 C CA . THR A 1 108 ? 19.906 2.891 -10.734 1 92.88 108 THR A CA 1
ATOM 894 C C . THR A 1 108 ? 20.109 2.477 -9.281 1 92.88 108 THR A C 1
ATOM 896 O O . THR A 1 108 ? 21.188 2.041 -8.898 1 92.88 108 THR A O 1
ATOM 899 N N . GLY A 1 109 ? 19.094 2.705 -8.492 1 91.88 109 GLY A N 1
ATOM 900 C CA . GLY A 1 109 ? 19.219 2.422 -7.07 1 91.88 109 GLY A CA 1
ATOM 901 C C . GLY A 1 109 ? 19.938 3.52 -6.305 1 91.88 109 GLY A C 1
ATOM 902 O O . GLY A 1 109 ? 20.25 3.361 -5.121 1 91.88 109 GLY A O 1
ATOM 903 N N . GLU A 1 110 ? 20.203 4.633 -6.953 1 89.06 110 GLU A N 1
ATOM 904 C CA . GLU A 1 110 ? 20.891 5.742 -6.297 1 89.06 110 GLU A CA 1
ATOM 905 C C . GLU A 1 110 ? 19.969 6.434 -5.289 1 89.06 110 GLU A C 1
ATOM 907 O O . GLU A 1 110 ? 18.828 6.766 -5.605 1 89.06 110 GLU A O 1
ATOM 912 N N . TYR A 1 111 ? 20.469 6.586 -4.102 1 85.88 111 TYR A N 1
ATOM 913 C CA . TYR A 1 111 ? 19.719 7.215 -3.016 1 85.88 111 TYR A CA 1
ATOM 914 C C . TYR A 1 111 ? 19.453 8.688 -3.314 1 85.88 111 TYR A C 1
ATOM 916 O O . TYR A 1 111 ? 20.328 9.391 -3.83 1 85.88 111 TYR A O 1
ATOM 924 N N . GLN A 1 112 ? 18.141 9.094 -2.961 1 75.75 112 GLN A N 1
ATOM 925 C CA . GLN A 1 112 ? 17.766 10.5 -3.088 1 75.75 112 GLN A CA 1
ATOM 926 C C . GLN A 1 112 ? 17.625 11.156 -1.719 1 75.75 112 GLN A C 1
ATOM 928 O O . GLN A 1 112 ? 16.938 10.633 -0.84 1 75.75 112 GLN A O 1
ATOM 933 N N . ASP A 1 113 ? 18.406 12.055 -1.241 1 61.62 113 ASP A N 1
ATOM 934 C CA . ASP A 1 113 ? 18.531 12.672 0.076 1 61.62 113 ASP A CA 1
ATOM 935 C C . ASP A 1 113 ? 17.312 13.547 0.394 1 61.62 113 ASP A C 1
ATOM 937 O O . ASP A 1 113 ? 17.172 14.023 1.521 1 61.62 113 ASP A O 1
ATOM 941 N N . TYR A 1 114 ? 16.438 13.805 -0.393 1 57.12 114 TYR A N 1
ATOM 942 C CA . TYR A 1 114 ? 15.453 14.852 -0.156 1 57.12 114 TYR A CA 1
ATOM 943 C C . TYR A 1 114 ? 14.492 14.453 0.958 1 57.12 114 TYR A C 1
ATOM 945 O O . TYR A 1 114 ? 13.945 15.312 1.652 1 57.12 114 TYR A O 1
ATOM 953 N N . PHE A 1 115 ? 14.133 13.219 1.147 1 57.62 115 PHE A N 1
ATOM 954 C CA . PHE A 1 115 ? 13.008 12.922 2.023 1 57.62 115 PHE A CA 1
ATOM 955 C C . PHE A 1 115 ? 13.484 12.648 3.445 1 57.62 115 PHE A C 1
ATOM 957 O O . PHE A 1 115 ? 12.781 12.953 4.41 1 57.62 115 PHE A O 1
ATOM 964 N N . GLU A 1 116 ? 14.664 12.039 3.717 1 55.91 116 GLU A N 1
ATOM 965 C CA . GLU A 1 116 ? 15.016 11.578 5.055 1 55.91 116 GLU A CA 1
ATOM 966 C C . GLU A 1 116 ? 14.93 12.711 6.07 1 55.91 116 GLU A C 1
ATOM 968 O O . GLU A 1 116 ? 14.484 12.508 7.203 1 55.91 116 GLU A O 1
ATOM 973 N N . LYS A 1 117 ? 15.445 13.719 5.629 1 51.09 117 LYS A N 1
ATOM 974 C CA . LYS A 1 117 ? 15.812 14.68 6.668 1 51.09 117 LYS A CA 1
ATOM 975 C C . LYS A 1 117 ? 14.586 15.188 7.406 1 51.09 117 LYS A C 1
ATOM 977 O O . LYS A 1 117 ? 14.672 15.57 8.578 1 51.09 117 LYS A O 1
ATOM 982 N N . TYR A 1 118 ? 13.617 15.234 6.707 1 49.22 118 TYR A N 1
ATOM 983 C CA . TYR A 1 118 ? 12.57 16.016 7.359 1 49.22 118 TYR A CA 1
ATOM 984 C C . TYR A 1 118 ? 11.617 15.117 8.133 1 49.22 118 TYR A C 1
ATOM 986 O O . TYR A 1 118 ? 10.766 15.602 8.883 1 49.22 118 TYR A O 1
ATOM 994 N N . LEU A 1 119 ? 11.703 13.781 7.723 1 55 119 LEU A N 1
ATOM 995 C CA . LEU A 1 119 ? 10.695 13.047 8.477 1 55 119 LEU A CA 1
ATOM 996 C C . LEU A 1 119 ? 11.258 12.562 9.812 1 55 119 LEU A C 1
ATOM 998 O O . LEU A 1 119 ? 12.062 11.625 9.844 1 55 119 LEU A O 1
ATOM 1002 N N . ARG A 1 120 ? 11.953 13.422 10.625 1 50 120 A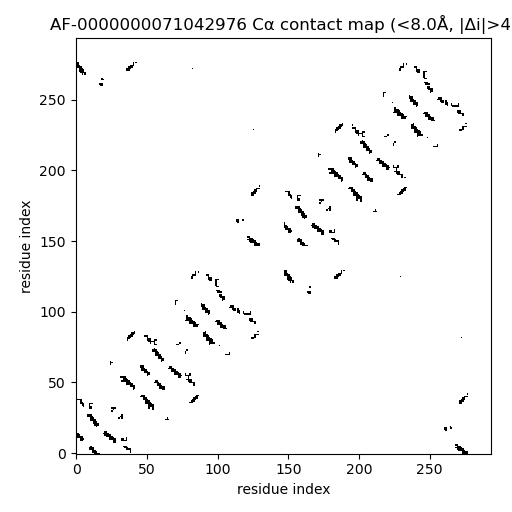RG A N 1
ATOM 1003 C CA . ARG A 1 120 ? 12.633 13.039 11.859 1 50 120 ARG A CA 1
ATOM 1004 C C . ARG A 1 120 ? 11.984 11.805 12.477 1 50 120 ARG A C 1
ATOM 1006 O O . ARG A 1 120 ? 12.672 10.961 13.062 1 50 120 ARG A O 1
ATOM 1013 N N . SER A 1 121 ? 10.797 11.797 13.062 1 53.81 121 SER A N 1
ATOM 1014 C CA . SER A 1 121 ? 10.32 10.703 13.898 1 53.81 121 SER A CA 1
ATOM 1015 C C . SER A 1 121 ? 9.047 10.086 13.336 1 53.81 121 SER A C 1
ATOM 1017 O O . SER A 1 121 ? 8.148 9.703 14.094 1 53.81 121 SER A O 1
ATOM 1019 N N . PRO A 1 122 ? 8.68 10.148 11.977 1 58.38 122 PRO A N 1
ATOM 1020 C CA . PRO A 1 122 ? 7.43 9.414 11.773 1 58.38 122 PRO A CA 1
ATOM 1021 C C . PRO A 1 122 ? 7.633 7.906 11.711 1 58.38 122 PRO A C 1
ATOM 1023 O O . PRO A 1 122 ? 8.711 7.438 11.336 1 58.38 122 PRO A O 1
ATOM 1026 N N . SER A 1 123 ? 7.059 7.148 12.664 1 73.5 123 SER A N 1
ATOM 1027 C CA . SER A 1 123 ? 6.91 5.723 12.391 1 73.5 123 SER A CA 1
ATOM 1028 C C . SER A 1 123 ? 5.949 5.484 11.227 1 73.5 123 SER A C 1
ATOM 1030 O O . SER A 1 123 ? 4.789 5.117 11.445 1 73.5 123 SER A O 1
ATOM 1032 N N . PRO A 1 124 ? 6.531 5.746 9.977 1 78.94 124 PRO A N 1
ATOM 1033 C CA . PRO A 1 124 ? 5.621 5.633 8.836 1 78.94 124 PRO A CA 1
ATOM 1034 C C . PRO A 1 124 ? 5.27 4.184 8.5 1 78.94 124 PRO A C 1
ATOM 1036 O O . PRO A 1 124 ? 6.133 3.303 8.586 1 78.94 124 PRO A O 1
ATOM 1039 N N . PHE A 1 125 ? 3.982 3.965 8.273 1 90.31 125 PHE A N 1
ATOM 1040 C CA . PHE A 1 125 ? 3.479 2.66 7.859 1 90.31 125 PHE A CA 1
ATOM 1041 C C . PHE A 1 125 ? 3.029 2.691 6.406 1 90.31 125 PHE A C 1
ATOM 1043 O O . PHE A 1 125 ? 3.859 2.658 5.492 1 90.31 125 PHE A O 1
ATOM 1050 N N . GLY A 1 126 ? 1.786 3.08 6.145 1 93.38 126 GLY A N 1
ATOM 1051 C CA . GLY A 1 126 ? 1.309 3.18 4.773 1 93.38 126 GLY A CA 1
ATOM 1052 C C . GLY A 1 126 ? 1.729 4.469 4.086 1 93.38 126 GLY A C 1
ATOM 1053 O O . GLY A 1 126 ? 1.767 5.527 4.715 1 93.38 126 GLY A O 1
ATOM 1054 N N . ILE A 1 127 ? 2.07 4.367 2.816 1 93.38 127 ILE A N 1
ATOM 1055 C CA . ILE A 1 127 ? 2.41 5.535 2.01 1 93.38 127 ILE A CA 1
ATOM 1056 C C . ILE A 1 127 ? 1.565 5.547 0.737 1 93.38 127 ILE A C 1
ATOM 1058 O O . ILE A 1 127 ? 1.255 4.488 0.182 1 93.38 127 ILE A O 1
ATOM 1062 N N . ALA A 1 128 ? 1.186 6.695 0.343 1 93.5 128 ALA A N 1
ATOM 1063 C CA . ALA A 1 128 ? 0.495 6.918 -0.924 1 93.5 128 ALA A CA 1
ATOM 1064 C C . ALA A 1 128 ? 0.964 8.211 -1.582 1 93.5 128 ALA A C 1
ATOM 1066 O O . ALA A 1 128 ? 1.33 9.172 -0.894 1 93.5 128 ALA A O 1
ATOM 1067 N N . VAL A 1 129 ? 1.009 8.203 -2.867 1 89.12 129 VAL A N 1
ATOM 1068 C CA . VAL A 1 129 ? 1.443 9.391 -3.596 1 89.12 129 VAL A CA 1
ATOM 1069 C C . VAL A 1 129 ? 0.347 9.836 -4.562 1 89.12 129 VAL A C 1
ATOM 1071 O O . VAL A 1 129 ? -0.315 9 -5.184 1 89.12 129 VAL A O 1
ATOM 1074 N N . TRP A 1 130 ? 0.108 11.117 -4.582 1 82.19 130 TRP A N 1
ATOM 1075 C CA . TRP A 1 130 ? -0.839 11.734 -5.508 1 82.19 130 TRP A CA 1
ATOM 1076 C C . TRP A 1 130 ? -0.146 12.766 -6.395 1 82.19 130 TRP A C 1
ATOM 1078 O O . TRP A 1 130 ? 0.661 13.562 -5.914 1 82.19 130 TRP A O 1
ATOM 1088 N N . GLN A 1 131 ? -0.235 12.5 -7.703 1 69.62 131 GLN A N 1
ATOM 1089 C CA . GLN A 1 131 ? 0.2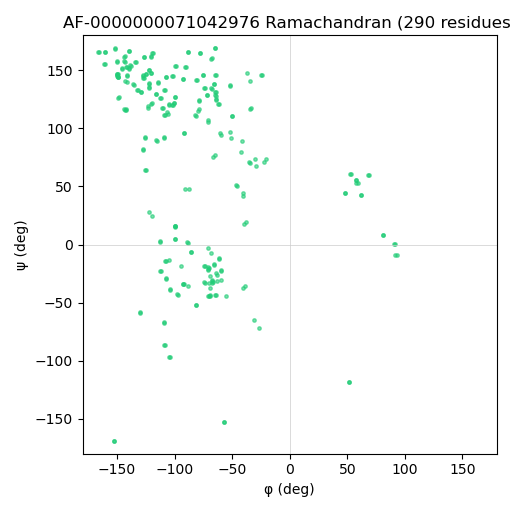63 13.523 -8.617 1 69.62 131 GLN A CA 1
ATOM 1090 C C . GLN A 1 131 ? -0.886 14.258 -9.305 1 69.62 131 GLN A C 1
ATOM 1092 O O . GLN A 1 131 ? -1.812 13.617 -9.82 1 69.62 131 GLN A O 1
ATOM 1097 N N . ASN A 1 132 ? -1.034 15.578 -8.961 1 55.91 132 ASN A N 1
ATOM 1098 C CA . ASN A 1 132 ? -2 16.359 -9.719 1 55.91 132 ASN A CA 1
ATOM 1099 C C . ASN A 1 132 ? -1.646 16.406 -11.203 1 55.91 132 ASN A C 1
ATOM 1101 O O . ASN A 1 132 ? -0.497 16.656 -11.562 1 55.91 132 ASN A O 1
ATOM 1105 N N . SER A 1 133 ? -2.254 15.531 -11.969 1 47.91 133 SER A N 1
ATOM 1106 C CA . SER A 1 133 ? -1.99 15.656 -13.398 1 47.91 133 SER A CA 1
ATOM 1107 C C . SER A 1 133 ? -1.955 17.125 -13.836 1 47.91 133 SER A C 1
ATOM 1109 O O . SER A 1 133 ? -1.446 17.438 -14.906 1 47.91 133 SER A O 1
ATOM 1111 N N . THR A 1 134 ? -2.748 18.031 -13.359 1 39.81 134 THR A N 1
ATOM 1112 C CA . THR A 1 134 ? -2.74 19.344 -13.977 1 39.81 134 THR A CA 1
ATOM 1113 C C . THR A 1 134 ? -1.401 20.047 -13.742 1 39.81 134 THR A C 1
ATOM 1115 O O . THR A 1 134 ? -1.178 21.156 -14.234 1 39.81 134 THR A O 1
ATOM 1118 N N . GLN A 1 135 ? -0.84 19.828 -12.75 1 35.38 135 GLN A N 1
ATOM 1119 C CA . GLN A 1 135 ? 0.413 20.578 -12.703 1 35.38 135 GLN A CA 1
ATOM 1120 C C . GLN A 1 135 ? 1.432 20 -13.688 1 35.38 135 GLN A C 1
ATOM 1122 O O . GLN A 1 135 ? 1.631 18.797 -13.742 1 35.38 135 GLN A O 1
ATOM 1127 N N . PRO A 1 136 ? 1.763 20.672 -14.867 1 32.03 136 PRO A N 1
ATOM 1128 C CA . PRO A 1 136 ? 2.889 20.266 -15.711 1 32.03 136 PRO A CA 1
ATOM 1129 C C . PRO A 1 136 ? 4.059 19.703 -14.906 1 32.03 136 PRO A C 1
ATOM 1131 O O . PRO A 1 136 ? 4.234 20.062 -13.734 1 32.03 136 PRO A O 1
ATOM 1134 N N . LEU A 1 137 ? 4.438 18.453 -15.094 1 34 137 LEU A N 1
ATOM 1135 C CA . LEU A 1 137 ? 5.785 18.172 -14.609 1 34 137 LEU A CA 1
ATOM 1136 C C . LEU A 1 137 ? 6.609 19.453 -14.523 1 34 137 LEU A C 1
ATOM 1138 O O . LEU A 1 137 ? 6.766 20.156 -15.523 1 34 137 LEU A O 1
ATOM 1142 N N . GLY A 1 138 ? 6.438 20.281 -13.75 1 30.78 138 GLY A N 1
ATOM 1143 C CA . GLY A 1 138 ? 7.441 21.344 -13.789 1 30.78 138 GLY A CA 1
ATOM 1144 C C . GLY A 1 138 ? 8.766 20.875 -14.359 1 30.78 138 GLY A C 1
ATOM 1145 O O . GLY A 1 138 ? 9.047 19.672 -14.398 1 30.78 138 GLY A O 1
ATOM 1146 N N . ASN A 1 139 ? 9.523 21.906 -15.148 1 28.17 139 ASN A N 1
ATOM 1147 C CA . ASN A 1 139 ? 10.938 21.953 -15.523 1 28.17 139 ASN A CA 1
ATOM 1148 C C . ASN A 1 139 ? 11.836 21.5 -14.375 1 28.17 139 ASN A C 1
ATOM 1150 O O . ASN A 1 139 ? 12.211 22.297 -13.523 1 28.17 139 ASN A O 1
ATOM 1154 N N . TYR A 1 140 ? 11.68 20.641 -13.742 1 27.66 140 TYR A N 1
ATOM 1155 C CA . TYR A 1 140 ? 12.953 20.281 -13.133 1 27.66 140 TYR A CA 1
ATOM 1156 C C . TYR A 1 140 ? 14.07 20.281 -14.172 1 27.66 140 TYR A C 1
ATOM 1158 O O . TYR A 1 140 ? 14.227 19.312 -14.93 1 27.66 140 TYR A O 1
ATOM 1166 N N . SER A 1 141 ? 14.258 21.375 -15.023 1 27.38 141 SER A N 1
ATOM 1167 C CA . SER A 1 141 ? 15.562 21.703 -15.586 1 27.38 141 SER A CA 1
ATOM 1168 C C . SER A 1 141 ? 16.688 21.438 -14.594 1 27.38 141 SER A C 1
ATOM 1170 O O . SER A 1 141 ? 16.484 21.516 -13.375 1 27.38 141 SER A O 1
ATOM 1172 N N . SER A 1 142 ? 17.938 21.016 -15.141 1 25.5 142 SER A N 1
ATOM 1173 C CA . SER A 1 142 ? 19.359 21 -14.844 1 25.5 142 SER A CA 1
ATOM 1174 C C . SER A 1 142 ? 19.812 22.297 -14.195 1 25.5 142 SER A C 1
ATOM 1176 O O . SER A 1 142 ? 20.984 22.641 -14.234 1 25.5 142 SER A O 1
ATOM 1178 N N . LYS A 1 143 ? 19.328 23.219 -13.648 1 22.78 143 LYS A N 1
ATOM 1179 C CA . LYS A 1 143 ? 20.234 24.203 -13.078 1 22.78 143 LYS A CA 1
ATOM 1180 C C . LYS A 1 143 ? 21.281 23.547 -12.188 1 22.78 143 LYS A C 1
ATOM 1182 O O . LYS A 1 143 ? 20.938 22.906 -11.195 1 22.78 143 LYS A O 1
ATOM 1187 N N . LEU A 1 144 ? 22.469 23.203 -12.859 1 23.2 144 LEU A N 1
ATOM 1188 C CA . LEU A 1 144 ? 23.875 23.25 -12.477 1 23.2 144 LEU A CA 1
ATOM 1189 C C . LEU A 1 144 ? 24.141 24.391 -11.492 1 23.2 144 LEU A C 1
ATOM 1191 O O . LEU A 1 144 ? 23.922 25.547 -11.82 1 23.2 144 LEU A O 1
ATOM 1195 N N . CYS A 1 145 ? 23.766 24.266 -10.375 1 23.92 145 CYS A N 1
ATOM 1196 C CA . CYS A 1 145 ? 24.5 25.203 -9.523 1 23.92 145 CYS A CA 1
ATOM 1197 C C . CYS A 1 145 ? 25.938 25.359 -10.008 1 23.92 145 CYS A C 1
ATOM 1199 O O . CYS A 1 145 ? 26.719 24.406 -9.992 1 23.92 145 CYS A O 1
ATOM 1201 N N . THR A 1 146 ? 26.031 26.016 -11.141 1 18.81 146 THR A N 1
ATOM 1202 C CA . THR A 1 146 ? 27.297 26.688 -11.406 1 18.81 146 THR A CA 1
ATOM 1203 C C . THR A 1 146 ? 27.828 27.359 -10.141 1 18.81 146 THR A C 1
ATOM 1205 O O . THR A 1 146 ? 27.188 28.25 -9.586 1 18.81 146 THR A O 1
ATOM 1208 N N . ILE A 1 147 ? 28.609 26.453 -9.438 1 18.86 147 ILE A N 1
ATOM 1209 C CA . ILE A 1 147 ? 29.797 27.156 -8.938 1 18.86 147 ILE A CA 1
ATOM 1210 C C . ILE A 1 147 ? 30.688 27.562 -10.109 1 18.86 147 ILE A C 1
ATOM 1212 O O . ILE A 1 147 ? 30.844 26.797 -11.07 1 18.86 147 ILE A O 1
ATOM 1216 N N . MET B 1 1 ? 2.576 13.688 -1.212 1 89.25 1 MET B N 1
ATOM 1217 C CA . MET B 1 1 ? 2.758 12.367 -0.603 1 89.25 1 MET B CA 1
ATOM 1218 C C . MET B 1 1 ? 2.043 12.289 0.742 1 89.25 1 MET B C 1
ATOM 1220 O O . MET B 1 1 ? 2.051 13.25 1.512 1 89.25 1 MET B O 1
ATOM 1224 N N . TYR B 1 2 ? 1.482 11.148 0.986 1 92.62 2 TYR B N 1
ATOM 1225 C CA . TYR B 1 2 ? 0.792 10.867 2.24 1 92.62 2 TYR B CA 1
ATOM 1226 C C . TYR B 1 2 ? 1.431 9.688 2.967 1 92.62 2 TYR B C 1
ATOM 1228 O O . TYR B 1 2 ? 1.875 8.727 2.332 1 92.62 2 TYR B O 1
ATOM 1236 N N . TRP B 1 3 ? 1.388 9.742 4.305 1 92.62 3 TRP B N 1
ATOM 1237 C CA . TRP B 1 3 ? 1.844 8.586 5.066 1 92.62 3 TRP B CA 1
ATOM 1238 C C . TRP B 1 3 ? 1.101 8.484 6.395 1 92.62 3 TRP B C 1
ATOM 1240 O O . TRP B 1 3 ? 0.621 9.492 6.926 1 92.62 3 TRP B O 1
ATOM 1250 N N . SER B 1 4 ? 0.902 7.309 6.805 1 95 4 SER B N 1
ATOM 1251 C CA . SER B 1 4 ? 0.319 7.059 8.117 1 95 4 SER B CA 1
ATOM 1252 C C . SER B 1 4 ? 1.399 6.91 9.188 1 95 4 SER B C 1
ATOM 1254 O O . SER B 1 4 ? 2.525 6.504 8.883 1 95 4 SER B O 1
ATOM 1256 N N . ASP B 1 5 ? 1.012 7.238 10.414 1 90.69 5 ASP B N 1
ATOM 1257 C CA . ASP B 1 5 ? 1.909 7.199 11.562 1 90.69 5 ASP B CA 1
ATOM 1258 C C . ASP B 1 5 ? 1.175 6.734 12.82 1 90.69 5 ASP B C 1
ATOM 1260 O O . ASP B 1 5 ? 0.206 7.363 13.25 1 90.69 5 ASP B O 1
ATOM 1264 N N . TRP B 1 6 ? 1.527 5.559 13.438 1 82.31 6 TRP B N 1
ATOM 1265 C CA . TRP B 1 6 ? 0.852 5.066 14.633 1 82.31 6 TRP B CA 1
ATOM 1266 C C . TRP B 1 6 ? 1.663 5.387 15.883 1 82.31 6 TRP B C 1
ATOM 1268 O O . TRP B 1 6 ? 1.469 4.762 16.938 1 82.31 6 TRP B O 1
ATOM 1278 N N . GLY B 1 7 ? 2.6 6.254 15.859 1 76.31 7 GLY B N 1
ATOM 1279 C CA . GLY B 1 7 ? 3.375 6.609 17.031 1 76.31 7 GLY B CA 1
ATOM 1280 C C . GLY B 1 7 ? 2.518 7.105 18.188 1 76.31 7 GLY B C 1
ATOM 1281 O O . GLY B 1 7 ? 1.392 6.641 18.375 1 76.31 7 GLY B O 1
ATOM 1282 N N . SER B 1 8 ? 2.984 7.914 19.062 1 83.5 8 SER B N 1
ATOM 1283 C CA . SER B 1 8 ? 2.291 8.438 20.234 1 83.5 8 SER B CA 1
ATOM 1284 C C . SER B 1 8 ? 1.089 9.281 19.844 1 83.5 8 SER B C 1
ATOM 1286 O O . SER B 1 8 ? 0.118 9.383 20.594 1 83.5 8 SER B O 1
ATOM 1288 N N . HIS B 1 9 ? 1.089 9.867 18.672 1 90.38 9 HIS B N 1
ATOM 1289 C CA . HIS B 1 9 ? -0.008 10.648 18.125 1 90.38 9 HIS B CA 1
ATOM 1290 C C . HIS B 1 9 ? -0.395 10.141 16.734 1 90.38 9 HIS B C 1
ATOM 1292 O O . HIS B 1 9 ? 0.004 10.719 15.719 1 90.38 9 HIS B O 1
ATOM 1298 N N . PRO B 1 10 ? -1.186 9.109 16.734 1 94.44 10 PRO B N 1
ATOM 1299 C CA . PRO B 1 10 ? -1.575 8.547 15.445 1 94.44 10 PRO B CA 1
ATOM 1300 C C . PRO B 1 10 ? -2.143 9.594 14.484 1 94.44 10 PRO B C 1
ATOM 1302 O O . PRO B 1 10 ? -2.895 10.477 14.906 1 94.44 10 PRO B O 1
ATOM 1305 N N . LYS B 1 11 ? -1.71 9.516 13.258 1 96.06 11 LYS B N 1
ATOM 1306 C CA . LYS B 1 11 ? -2.088 10.555 12.305 1 96.06 11 LYS B CA 1
ATOM 1307 C C . LYS B 1 11 ? -1.787 10.125 10.867 1 96.06 11 LYS B C 1
ATOM 1309 O O . LYS B 1 11 ? -1.125 9.109 10.648 1 96.06 11 LYS B O 1
ATOM 1314 N N . ILE B 1 12 ? -2.309 10.797 9.945 1 96 12 ILE B N 1
ATOM 1315 C CA . ILE B 1 12 ? -1.925 10.797 8.539 1 96 12 ILE B CA 1
ATOM 1316 C C . ILE B 1 12 ? -1.414 12.188 8.148 1 96 12 ILE B C 1
ATOM 1318 O O . ILE B 1 12 ? -2.061 13.195 8.43 1 96 12 ILE B O 1
ATOM 1322 N N . GLU B 1 13 ? -0.248 12.148 7.539 1 93.5 13 GLU B N 1
ATOM 1323 C CA . GLU B 1 13 ? 0.385 13.398 7.129 1 93.5 13 GLU B CA 1
ATOM 1324 C C . GLU B 1 13 ? 0.612 13.43 5.621 1 93.5 13 GLU B C 1
ATOM 1326 O O . GLU B 1 13 ? 0.553 12.398 4.953 1 93.5 13 GLU B O 1
ATOM 1331 N N . ARG B 1 14 ? 0.806 14.641 5.164 1 92.06 14 ARG B N 1
ATOM 1332 C CA . ARG B 1 14 ? 1.187 14.82 3.768 1 92.06 14 ARG B CA 1
ATOM 1333 C C . ARG B 1 14 ? 2.271 15.883 3.625 1 92.06 14 ARG B C 1
ATOM 1335 O O . ARG B 1 14 ? 2.443 16.719 4.508 1 92.06 14 ARG B O 1
ATOM 1342 N N . ALA B 1 15 ? 3.014 15.75 2.598 1 86.56 15 ALA B N 1
ATOM 1343 C CA . ALA B 1 15 ? 3.998 16.734 2.186 1 86.56 15 ALA B CA 1
ATOM 1344 C C . ALA B 1 15 ? 4.188 16.734 0.67 1 86.56 15 ALA B C 1
ATOM 1346 O O . ALA B 1 15 ? 3.809 15.773 -0.003 1 86.56 15 ALA B O 1
ATOM 1347 N N . VAL B 1 16 ? 4.676 17.891 0.184 1 81.12 16 VAL B N 1
ATOM 1348 C CA . VAL B 1 16 ? 5.109 17.859 -1.209 1 81.12 16 VAL B CA 1
ATOM 1349 C C . VAL B 1 16 ? 6.336 16.969 -1.354 1 81.12 16 VAL B C 1
ATOM 1351 O O . VAL B 1 16 ? 6.977 16.609 -0.36 1 81.12 16 VAL B O 1
ATOM 1354 N N . MET B 1 17 ? 6.621 16.516 -2.5 1 74.44 17 MET B N 1
ATOM 1355 C CA . MET B 1 17 ? 7.566 15.43 -2.764 1 74.44 17 MET B CA 1
ATOM 1356 C C . MET B 1 17 ? 8.953 15.781 -2.246 1 74.44 17 MET B C 1
ATOM 1358 O O . MET B 1 17 ? 9.758 14.891 -1.961 1 74.44 17 MET B O 1
ATOM 1362 N N . ASP B 1 18 ? 9.227 17.062 -2.098 1 67.94 18 ASP B N 1
ATOM 1363 C CA . ASP B 1 18 ? 10.547 17.453 -1.592 1 67.94 18 ASP B CA 1
ATOM 1364 C C . ASP B 1 18 ? 10.547 17.516 -0.067 1 67.94 18 ASP B C 1
ATOM 1366 O O . ASP B 1 18 ? 11.562 17.875 0.542 1 67.94 18 ASP B O 1
ATOM 1370 N N . GLY B 1 19 ? 9.383 17.188 0.473 1 72.94 19 GLY B N 1
ATOM 1371 C CA . GLY B 1 19 ? 9.281 17.094 1.922 1 72.94 19 GLY B CA 1
ATOM 1372 C C . GLY B 1 19 ? 8.812 18.391 2.564 1 72.94 19 GLY B C 1
ATOM 1373 O O . GLY B 1 19 ? 8.555 18.438 3.768 1 72.94 19 GLY B O 1
ATOM 1374 N N . SER B 1 20 ? 8.75 19.359 1.819 1 75.44 20 SER B N 1
ATOM 1375 C CA . SER B 1 20 ? 8.305 20.625 2.377 1 75.44 20 SER B CA 1
ATOM 1376 C C . SER B 1 20 ? 6.793 20.656 2.547 1 75.44 20 SER B C 1
ATOM 1378 O O . SER B 1 20 ? 6.094 19.766 2.084 1 75.44 20 SER B O 1
ATOM 1380 N N . SER B 1 21 ? 6.246 21.625 3.34 1 84.38 21 SER B N 1
ATOM 1381 C CA . SER B 1 21 ? 4.82 21.859 3.568 1 84.38 21 SER B CA 1
ATOM 1382 C C . SER B 1 21 ? 4.16 20.656 4.219 1 84.38 21 SER B C 1
ATOM 1384 O O . SER B 1 21 ? 3.082 20.234 3.799 1 84.38 21 SER B O 1
ATOM 1386 N N . ARG B 1 22 ? 4.832 20.141 5.129 1 87.5 22 ARG B N 1
ATOM 1387 C CA . ARG B 1 22 ? 4.305 19 5.879 1 87.5 22 ARG B CA 1
ATOM 1388 C C . ARG B 1 22 ? 3.113 19.422 6.734 1 87.5 22 ARG B C 1
ATOM 1390 O O . ARG B 1 22 ? 3.141 20.469 7.375 1 87.5 22 ARG B O 1
ATOM 1397 N N . GLU B 1 23 ? 2.105 18.625 6.672 1 91.94 23 GLU B N 1
ATOM 1398 C CA . GLU B 1 23 ? 0.92 18.938 7.465 1 91.94 23 GLU B CA 1
ATOM 1399 C C . GLU B 1 23 ? 0.193 17.656 7.887 1 91.94 23 GLU B C 1
ATOM 1401 O O . GLU B 1 23 ? 0.202 16.672 7.156 1 91.94 23 GLU B O 1
ATOM 1406 N N . VAL B 1 24 ? -0.434 17.703 9.109 1 94.31 24 VAL B N 1
ATOM 1407 C CA . VAL B 1 24 ? -1.324 16.641 9.57 1 94.31 24 VAL B CA 1
ATOM 1408 C C . VAL B 1 24 ? -2.695 16.797 8.914 1 94.31 24 VAL B C 1
ATOM 1410 O O . VAL B 1 24 ? -3.32 17.844 9.008 1 94.31 24 VAL B O 1
ATOM 1413 N N . ILE B 1 25 ? -3.162 15.781 8.242 1 96.12 25 ILE B N 1
ATOM 1414 C CA . ILE B 1 25 ? -4.457 15.945 7.594 1 96.12 25 ILE B CA 1
ATOM 1415 C C . ILE B 1 25 ? -5.52 15.148 8.344 1 96.12 25 ILE B C 1
ATOM 1417 O O . ILE B 1 25 ? -6.707 15.469 8.281 1 96.12 25 ILE B O 1
ATOM 1421 N N . ILE B 1 26 ? -5.18 14.07 8.977 1 97.88 26 ILE B N 1
ATOM 1422 C CA . ILE B 1 26 ? -6.078 13.305 9.844 1 97.88 26 ILE B CA 1
ATOM 1423 C C . ILE B 1 26 ? -5.414 13.062 11.195 1 97.88 26 ILE B C 1
ATOM 1425 O O . ILE B 1 26 ? -4.246 12.664 11.258 1 97.88 26 ILE B O 1
ATOM 1429 N N . ASP B 1 27 ? -6.078 13.32 12.188 1 97.31 27 ASP B N 1
ATOM 1430 C CA . ASP B 1 27 ? -5.676 12.969 13.547 1 97.31 27 ASP B CA 1
ATOM 1431 C C . ASP B 1 27 ? -6.891 12.781 14.445 1 97.31 27 ASP B C 1
ATOM 1433 O O . ASP B 1 27 ? -8.031 12.758 13.969 1 97.31 27 ASP B O 1
ATOM 1437 N N . ARG B 1 28 ? -6.621 12.688 15.758 1 96.69 28 ARG B N 1
ATOM 1438 C CA . ARG B 1 28 ? -7.68 12.352 16.703 1 96.69 28 ARG B CA 1
ATOM 1439 C C . ARG B 1 28 ? -8.664 13.508 16.859 1 96.69 28 ARG B C 1
ATOM 1441 O O . ARG B 1 28 ? -9.773 13.32 17.359 1 96.69 28 ARG B O 1
ATOM 1448 N N . ASN B 1 29 ? -8.227 14.703 16.484 1 96.94 29 ASN B N 1
ATOM 1449 C CA . ASN B 1 29 ? -9.141 15.844 16.531 1 96.94 29 ASN B CA 1
ATOM 1450 C C . ASN B 1 29 ? -10.211 15.75 15.453 1 96.94 29 ASN B C 1
ATOM 1452 O O . ASN B 1 29 ? -11.266 16.375 15.555 1 96.94 29 ASN B O 1
ATOM 1456 N N . LYS B 1 30 ? -10.016 15.023 14.398 1 97.19 30 LYS B N 1
ATOM 1457 C CA . LYS B 1 30 ? -10.93 14.961 13.266 1 97.19 30 LYS B CA 1
ATOM 1458 C C . LYS B 1 30 ? -11.742 13.672 13.281 1 97.19 30 LYS B C 1
ATOM 1460 O O . LYS B 1 30 ? -12.914 13.656 12.891 1 97.19 30 LYS B O 1
ATOM 1465 N N . THR B 1 31 ? -11.141 12.562 13.648 1 96.94 31 THR B N 1
ATOM 1466 C CA . THR B 1 31 ? -11.797 11.258 13.688 1 96.94 31 THR B CA 1
ATOM 1467 C C . THR B 1 31 ? -11.031 10.289 14.586 1 96.94 31 THR B C 1
ATOM 1469 O O . THR B 1 31 ? -9.891 10.562 14.969 1 96.94 31 THR B O 1
ATOM 1472 N N . ASN B 1 32 ? -11.648 9.172 14.953 1 95.31 32 ASN B N 1
ATOM 1473 C CA . ASN B 1 32 ? -10.898 8.109 15.625 1 95.31 32 ASN B CA 1
ATOM 1474 C C . ASN B 1 32 ? -9.82 7.523 14.719 1 95.31 32 ASN B C 1
ATOM 1476 O O . ASN B 1 32 ? -10.094 7.156 13.578 1 95.31 32 ASN B O 1
ATOM 1480 N N . ILE B 1 33 ? -8.672 7.543 15.203 1 96.62 33 ILE B N 1
ATOM 1481 C CA . ILE B 1 33 ? -7.531 6.969 14.492 1 96.62 33 ILE B CA 1
ATOM 1482 C C . ILE B 1 33 ? -6.512 6.434 15.492 1 96.62 33 ILE B C 1
ATOM 1484 O O . ILE B 1 33 ? -6.168 7.117 16.469 1 96.62 33 ILE B O 1
ATOM 1488 N N . THR B 1 34 ? -6.133 5.152 15.352 1 95.94 34 THR B N 1
ATOM 1489 C CA . THR B 1 34 ? -5.254 4.504 16.312 1 95.94 34 THR B CA 1
ATOM 1490 C C . THR B 1 34 ? -4.094 3.809 15.617 1 95.94 34 THR B C 1
ATOM 1492 O O . THR B 1 34 ? -2.93 4.148 15.836 1 95.94 34 THR B O 1
ATOM 1495 N N . TRP B 1 35 ? -4.344 2.871 14.727 1 94.88 35 TRP B N 1
ATOM 1496 C CA . TRP B 1 35 ? -3.318 2.18 13.945 1 94.88 35 TRP B CA 1
ATOM 1497 C C . TRP B 1 35 ? -3.602 2.295 12.453 1 94.88 35 TRP B C 1
ATOM 1499 O O . TRP B 1 35 ? -3.795 1.284 11.773 1 94.88 35 TRP B O 1
ATOM 1509 N N . PRO B 1 36 ? -3.557 3.625 11.93 1 96.44 36 PRO B N 1
ATOM 1510 C CA . PRO B 1 36 ? -3.686 3.711 10.477 1 96.44 36 PRO B CA 1
ATOM 1511 C C . PRO B 1 36 ? -2.553 2.994 9.742 1 96.44 36 PRO B C 1
ATOM 1513 O O . PRO B 1 36 ? -1.378 3.289 9.977 1 96.44 36 PRO B O 1
ATOM 1516 N N . ASN B 1 37 ? -2.918 2.01 8.906 1 94.69 37 ASN B N 1
ATOM 1517 C CA . ASN B 1 37 ? -1.949 1.207 8.172 1 94.69 37 ASN B CA 1
ATOM 1518 C C . ASN B 1 37 ? -1.889 1.61 6.699 1 94.69 37 ASN B C 1
ATOM 1520 O O . ASN B 1 37 ? -1.283 2.627 6.355 1 94.69 37 ASN B O 1
ATOM 1524 N N . GLY B 1 38 ? -2.596 0.919 5.801 1 96.75 38 GLY B N 1
ATOM 1525 C CA . GLY B 1 38 ? -2.531 1.14 4.367 1 96.75 38 GLY B CA 1
ATOM 1526 C C . GLY B 1 38 ? -3.262 2.395 3.922 1 96.75 38 GLY B C 1
ATOM 1527 O O . GLY B 1 38 ? -4.281 2.764 4.504 1 96.75 38 GLY B O 1
ATOM 1528 N N . LEU B 1 39 ? -2.736 3.018 2.934 1 97.81 39 LEU B N 1
ATOM 1529 C CA . LEU B 1 39 ? -3.326 4.168 2.256 1 97.81 39 LEU B CA 1
ATOM 1530 C C . LEU B 1 39 ? -3.516 3.883 0.77 1 97.81 39 LEU B C 1
ATOM 1532 O O . LEU B 1 39 ? -2.729 3.146 0.169 1 97.81 39 LEU B O 1
ATOM 1536 N N . ALA B 1 40 ? -4.496 4.484 0.226 1 97.12 40 ALA B N 1
ATOM 1537 C CA . ALA B 1 40 ? -4.703 4.398 -1.218 1 97.12 40 ALA B CA 1
ATOM 1538 C C . ALA B 1 40 ? -5.355 5.668 -1.756 1 97.12 40 ALA B C 1
ATOM 1540 O O . ALA B 1 40 ? -6.191 6.277 -1.084 1 97.12 40 ALA B O 1
ATOM 1541 N N . ILE B 1 41 ? -4.957 6.016 -2.928 1 94.75 41 ILE B N 1
ATOM 1542 C CA . ILE B 1 41 ? -5.523 7.188 -3.59 1 94.75 41 ILE B CA 1
ATOM 1543 C C . ILE B 1 41 ? -6.578 6.75 -4.602 1 94.75 41 ILE B C 1
ATOM 1545 O O . ILE B 1 41 ? -6.332 5.859 -5.418 1 94.75 41 ILE B O 1
ATOM 1549 N N . ASP B 1 42 ? -7.758 7.309 -4.5 1 94 42 ASP B N 1
ATOM 1550 C CA . ASP B 1 42 ? -8.758 7.273 -5.562 1 94 42 ASP B CA 1
ATOM 1551 C C . ASP B 1 42 ? -8.633 8.492 -6.473 1 94 42 ASP B C 1
ATOM 1553 O O . ASP B 1 42 ? -9.234 9.531 -6.207 1 94 42 ASP B O 1
ATOM 1557 N N . TYR B 1 43 ? -7.965 8.305 -7.508 1 86.06 43 TYR B N 1
ATOM 1558 C CA . TYR B 1 43 ? -7.633 9.422 -8.383 1 86.06 43 TYR B CA 1
ATOM 1559 C C . TYR B 1 43 ? -8.883 9.977 -9.055 1 86.06 43 TYR B C 1
ATOM 1561 O O . TYR B 1 43 ? -8.969 11.18 -9.312 1 86.06 43 TYR B O 1
ATOM 1569 N N . TYR B 1 44 ? -9.805 9.133 -9.281 1 87 44 TYR B N 1
ATOM 1570 C CA . TYR B 1 44 ? -10.992 9.539 -10.016 1 87 44 TYR B CA 1
ATOM 1571 C C . TYR B 1 44 ? -11.898 10.414 -9.156 1 87 44 TYR B C 1
ATOM 1573 O O . TYR B 1 44 ? -12.547 11.336 -9.656 1 87 44 TYR B O 1
ATOM 1581 N N . ASN B 1 45 ? -11.922 10.172 -7.914 1 93.12 45 ASN B N 1
ATOM 1582 C CA . ASN B 1 45 ? -12.852 10.875 -7.043 1 93.12 45 ASN B CA 1
ATOM 1583 C C . ASN B 1 45 ? -12.117 11.812 -6.082 1 93.12 45 ASN B C 1
ATOM 1585 O O . ASN B 1 45 ? -12.742 12.422 -5.211 1 93.12 45 ASN B O 1
ATOM 1589 N N . ASP B 1 46 ? -10.805 11.883 -6.223 1 93.5 46 ASP B N 1
ATOM 1590 C CA . ASP B 1 46 ? -9.969 12.766 -5.414 1 93.5 46 ASP B CA 1
ATOM 1591 C C . ASP B 1 46 ? -10.141 12.469 -3.926 1 93.5 46 ASP B C 1
ATOM 1593 O O . ASP B 1 46 ? -10.406 13.375 -3.135 1 93.5 46 ASP B O 1
ATOM 1597 N N . ARG B 1 47 ? -9.961 11.18 -3.613 1 97.06 47 ARG B N 1
ATOM 1598 C CA . ARG B 1 47 ? -10.109 10.766 -2.223 1 97.06 47 ARG B CA 1
ATOM 1599 C C . ARG B 1 47 ? -8.883 9.992 -1.748 1 97.06 47 ARG B C 1
ATOM 1601 O O . ARG B 1 47 ? -8.266 9.258 -2.523 1 97.06 47 ARG B O 1
ATOM 1608 N N . LEU B 1 48 ? -8.562 10.156 -0.554 1 97.81 48 LEU B N 1
ATOM 1609 C CA . LEU B 1 48 ? -7.586 9.336 0.149 1 97.81 48 LEU B CA 1
ATOM 1610 C C . LEU B 1 48 ? -8.273 8.289 1.021 1 97.81 48 LEU B C 1
ATOM 1612 O O . LEU B 1 48 ? -9.141 8.625 1.833 1 97.81 48 LEU B O 1
ATOM 1616 N N . PHE B 1 49 ? -8 7.066 0.812 1 98.38 49 PHE B N 1
ATOM 1617 C CA . PHE B 1 49 ? -8.531 5.977 1.62 1 98.38 49 PHE B CA 1
ATOM 1618 C C . PHE B 1 49 ? -7.484 5.477 2.609 1 98.38 49 PHE B C 1
ATOM 1620 O O . PHE B 1 49 ? -6.285 5.477 2.309 1 98.38 49 PHE B O 1
ATOM 1627 N N . TRP B 1 50 ? -7.938 5.07 3.801 1 98.31 50 TRP B N 1
ATOM 1628 C CA . TRP B 1 50 ? -7.051 4.379 4.727 1 98.31 50 TRP B CA 1
ATOM 1629 C C . TRP B 1 50 ? -7.797 3.295 5.496 1 98.31 50 TRP B C 1
ATOM 1631 O O . TRP B 1 50 ? -9.031 3.314 5.57 1 98.31 50 TRP B O 1
ATOM 1641 N N . VAL B 1 51 ? -7.066 2.371 5.973 1 97.31 51 VAL B N 1
ATOM 1642 C CA . VAL B 1 51 ? -7.586 1.385 6.914 1 97.31 51 VAL B CA 1
ATOM 1643 C C . VAL B 1 51 ? -6.91 1.558 8.273 1 97.31 51 VAL B C 1
ATOM 1645 O O . VAL B 1 51 ? -5.711 1.851 8.344 1 97.31 51 VAL B O 1
ATOM 1648 N N . ASP B 1 52 ? -7.691 1.43 9.305 1 97.12 52 ASP B N 1
ATOM 1649 C CA . ASP B 1 52 ? -7.176 1.447 10.672 1 97.12 52 ASP B CA 1
ATOM 1650 C C . ASP B 1 52 ? -7.297 0.071 11.32 1 97.12 52 ASP B C 1
ATOM 1652 O O . ASP B 1 52 ? -8.406 -0.428 11.531 1 97.12 52 ASP B O 1
ATOM 1656 N N . ALA B 1 53 ? -6.227 -0.524 11.672 1 94.88 53 ALA B N 1
ATOM 1657 C CA . ALA B 1 53 ? -6.18 -1.907 12.141 1 94.88 53 ALA B CA 1
ATOM 1658 C C . ALA B 1 53 ? -6.832 -2.043 13.508 1 94.88 53 ALA B C 1
ATOM 1660 O O . ALA B 1 53 ? -7.543 -3.018 13.773 1 94.88 53 ALA B O 1
ATOM 1661 N N . LYS B 1 54 ? -6.523 -1.108 14.375 1 94.56 54 LYS B N 1
ATOM 1662 C CA . LYS B 1 54 ? -7.043 -1.218 15.734 1 94.56 54 LYS B CA 1
ATOM 1663 C C . LYS B 1 54 ? -8.547 -0.965 15.773 1 94.56 54 LYS B C 1
ATOM 1665 O O . LYS B 1 54 ? -9.289 -1.707 16.422 1 94.56 54 LYS B O 1
ATOM 1670 N N . ASP B 1 55 ? -8.961 0.081 15.039 1 95.06 55 ASP B N 1
ATOM 1671 C CA . ASP B 1 55 ? -10.359 0.506 15.117 1 95.06 55 ASP B CA 1
ATOM 1672 C C . ASP B 1 55 ? -11.227 -0.289 14.148 1 95.06 55 ASP B C 1
ATOM 1674 O O . ASP B 1 55 ? -12.453 -0.169 14.172 1 95.06 55 ASP B O 1
ATOM 1678 N N . ASP B 1 56 ? -10.641 -1.115 13.312 1 96.12 56 ASP B N 1
ATOM 1679 C CA . ASP B 1 56 ? -11.367 -1.866 12.289 1 96.12 56 ASP B CA 1
ATOM 1680 C C . ASP B 1 56 ? -12.234 -0.939 11.438 1 96.12 56 ASP B C 1
ATOM 1682 O O . ASP B 1 56 ? -13.445 -1.117 11.352 1 96.12 56 ASP B O 1
ATOM 1686 N N . VAL B 1 57 ? -11.5 -0.053 10.82 1 96.94 57 VAL B N 1
ATOM 1687 C CA . VAL B 1 57 ? -12.195 0.973 10.047 1 96.94 57 VAL B CA 1
ATOM 1688 C C . VAL B 1 57 ? -11.562 1.102 8.664 1 96.94 57 VAL B C 1
ATOM 1690 O O . VAL B 1 57 ? -10.336 1.062 8.531 1 96.94 57 VAL B O 1
ATOM 1693 N N . LEU B 1 58 ? -12.359 1.123 7.68 1 97.88 58 LEU B N 1
ATOM 1694 C CA . LEU B 1 58 ? -12.047 1.633 6.348 1 97.88 58 LEU B CA 1
ATOM 1695 C C . LEU B 1 58 ? -12.711 2.986 6.117 1 97.88 58 LEU B C 1
ATOM 1697 O O . LEU B 1 58 ? -13.938 3.104 6.199 1 97.88 58 LEU B O 1
ATOM 1701 N N . ALA B 1 59 ? -11.914 4.027 5.844 1 98.31 59 ALA B N 1
ATOM 1702 C CA . ALA B 1 59 ? -12.43 5.387 5.711 1 98.31 59 ALA B CA 1
ATOM 1703 C C . ALA B 1 59 ? -11.758 6.117 4.555 1 98.31 59 ALA B C 1
ATOM 1705 O O . ALA B 1 59 ? -10.766 5.637 3.998 1 98.31 59 ALA B O 1
ATOM 1706 N N . SER B 1 60 ? -12.352 7.215 4.199 1 98.56 60 SER B N 1
ATOM 1707 C CA . SER B 1 60 ? -11.766 8.078 3.178 1 98.56 60 SER B CA 1
ATOM 1708 C C . SER B 1 60 ? -12 9.555 3.504 1 98.56 60 SER B C 1
ATOM 1710 O O . SER B 1 60 ? -12.828 9.883 4.359 1 98.56 60 SER B O 1
ATOM 1712 N N . CYS B 1 61 ? -11.242 10.391 2.893 1 98.44 61 CYS B N 1
ATOM 1713 C CA . CYS B 1 61 ? -11.391 11.836 3.01 1 98.44 61 CYS B CA 1
ATOM 1714 C C . CYS B 1 61 ? -10.898 12.539 1.746 1 98.44 61 CYS B C 1
ATOM 1716 O O . CYS B 1 61 ? -10.352 11.898 0.85 1 98.44 61 CYS B O 1
ATOM 1718 N N . ASP B 1 62 ? -11.219 13.805 1.708 1 97.56 62 ASP B N 1
ATOM 1719 C CA . ASP B 1 62 ? -10.594 14.609 0.666 1 97.56 62 ASP B CA 1
ATOM 1720 C C . ASP B 1 62 ? -9.078 14.703 0.87 1 97.56 62 ASP B C 1
ATOM 1722 O O . ASP B 1 62 ? -8.578 14.375 1.947 1 97.56 62 ASP B O 1
ATOM 1726 N N . PHE B 1 63 ? -8.367 15.203 -0.116 1 95 63 PHE B N 1
ATOM 1727 C CA . PHE B 1 63 ? -6.906 15.227 -0.081 1 95 63 PHE B CA 1
ATOM 1728 C C . PHE B 1 63 ? -6.406 16.141 1.028 1 95 63 PHE B C 1
ATOM 1730 O O . PHE B 1 63 ? -5.254 16.047 1.447 1 95 63 PHE B O 1
ATOM 1737 N N . ASP B 1 64 ? -7.258 17.047 1.564 1 95.06 64 ASP B N 1
ATOM 1738 C CA . ASP B 1 64 ? -6.863 17.938 2.646 1 95.06 64 ASP B CA 1
ATOM 1739 C C . ASP B 1 64 ? -7.355 17.422 3.996 1 95.06 64 ASP B C 1
ATOM 1741 O O . ASP B 1 64 ? -7.23 18.109 5.016 1 95.06 64 ASP B O 1
ATOM 1745 N N . GLY B 1 65 ? -7.957 16.234 3.992 1 97.38 65 GLY B N 1
ATOM 1746 C CA . GLY B 1 65 ? -8.391 15.617 5.234 1 97.38 65 GLY B CA 1
ATOM 1747 C C . GLY B 1 65 ? -9.82 15.977 5.609 1 97.38 65 GLY B C 1
ATOM 1748 O O . GLY B 1 65 ? -10.32 15.539 6.648 1 97.38 65 GLY B O 1
ATOM 1749 N N . GLU B 1 66 ? -10.484 16.766 4.797 1 97.75 66 GLU B N 1
ATOM 1750 C CA . GLU B 1 66 ? -11.859 17.156 5.082 1 97.75 66 GLU B CA 1
ATOM 1751 C C . GLU B 1 66 ? -12.852 16.141 4.5 1 97.75 66 GLU B C 1
ATOM 1753 O O . GLU B 1 66 ? -12.469 15.266 3.725 1 97.75 66 GLU B O 1
ATOM 1758 N N . ASN B 1 67 ? -14.109 16.188 4.906 1 98 67 ASN B N 1
ATOM 1759 C CA . ASN B 1 67 ? -15.203 15.359 4.418 1 98 67 ASN B CA 1
ATOM 1760 C C . ASN B 1 67 ? -14.906 13.867 4.602 1 98 67 ASN B C 1
ATOM 1762 O O . ASN B 1 67 ? -15.016 13.086 3.656 1 98 67 ASN B O 1
ATOM 1766 N N . ILE B 1 68 ? -14.641 13.562 5.785 1 98.25 68 ILE B N 1
ATOM 1767 C CA . ILE B 1 68 ? -14.344 12.188 6.156 1 98.25 68 ILE B CA 1
ATOM 1768 C C . ILE B 1 68 ? -15.578 11.312 5.934 1 98.25 68 ILE B C 1
ATOM 1770 O O . ILE B 1 68 ? -16.688 11.719 6.262 1 98.25 68 ILE B O 1
ATOM 1774 N N . ASN B 1 69 ? -15.391 10.211 5.293 1 98 69 ASN B N 1
ATOM 1775 C CA . ASN B 1 69 ? -16.422 9.195 5.086 1 98 69 ASN B CA 1
ATOM 1776 C C . ASN B 1 69 ? -15.984 7.836 5.629 1 98 69 ASN B C 1
ATOM 1778 O O . ASN B 1 69 ? -14.945 7.305 5.227 1 98 69 ASN B O 1
ATOM 1782 N N . ILE B 1 70 ? -16.719 7.312 6.59 1 97.25 70 ILE B N 1
ATOM 1783 C CA . ILE B 1 70 ? -16.484 5.957 7.078 1 97.25 70 ILE B CA 1
ATOM 1784 C C . ILE B 1 70 ? -17.172 4.953 6.156 1 97.25 70 ILE B C 1
ATOM 1786 O O . ILE B 1 70 ? -18.406 4.867 6.137 1 97.25 70 ILE B O 1
ATOM 1790 N N . VAL B 1 71 ? -16.453 4.18 5.434 1 97 71 VAL B N 1
ATOM 1791 C CA . VAL B 1 71 ? -16.984 3.262 4.434 1 97 71 VAL B CA 1
ATOM 1792 C C . VAL B 1 71 ? -17.469 1.983 5.113 1 97 71 VAL B C 1
ATOM 1794 O O . VAL B 1 71 ? -18.562 1.5 4.828 1 97 71 VAL B O 1
ATOM 1797 N N . VAL B 1 72 ? -16.625 1.386 5.898 1 95.38 72 VAL B N 1
ATOM 1798 C CA . VAL B 1 72 ? -16.938 0.194 6.68 1 95.38 72 VAL B CA 1
ATOM 1799 C C . VAL B 1 72 ? -16.391 0.349 8.094 1 95.38 72 VAL B C 1
ATOM 1801 O O . VAL B 1 72 ? -15.266 0.835 8.281 1 95.38 72 VAL B O 1
ATOM 1804 N N . MET B 1 73 ? -17.109 -0.036 9.047 1 92.69 73 MET B N 1
ATOM 1805 C CA . MET B 1 73 ? -16.641 -0.018 10.43 1 92.69 73 MET B CA 1
ATOM 1806 C C . MET B 1 73 ? -17.172 -1.227 11.195 1 92.69 73 MET B C 1
ATOM 1808 O O . MET B 1 73 ? -18.328 -1.617 11.023 1 92.69 73 MET B O 1
ATOM 1812 N N . HIS B 1 74 ? -16.25 -1.751 12.031 1 79.56 74 HIS B N 1
ATOM 1813 C CA . HIS B 1 74 ? -16.609 -2.779 13 1 79.56 74 HIS B CA 1
ATOM 1814 C C . HIS B 1 74 ? -17.422 -3.893 12.359 1 79.56 74 HIS B C 1
ATOM 1816 O O . HIS B 1 74 ? -18.453 -4.297 12.898 1 79.56 74 HIS B O 1
ATOM 1822 N N . SER B 1 75 ? -17.016 -4.301 11.25 1 77.69 75 SER B N 1
ATOM 1823 C CA . SER B 1 75 ? -17.719 -5.363 10.547 1 77.69 75 SER B CA 1
ATOM 1824 C C . SER B 1 75 ? -17.031 -6.711 10.75 1 77.69 75 SER B C 1
ATOM 1826 O O . SER B 1 75 ? -15.859 -6.77 11.102 1 77.69 75 SER B O 1
ATOM 1828 N N . ASP B 1 76 ? -17.797 -7.742 10.648 1 83 76 ASP B N 1
ATOM 1829 C CA . ASP B 1 76 ? -17.281 -9.102 10.766 1 83 76 ASP B CA 1
ATOM 1830 C C . ASP B 1 76 ? -16.25 -9.391 9.68 1 83 76 ASP B C 1
ATOM 1832 O O . ASP B 1 76 ? -15.477 -10.344 9.797 1 83 76 ASP B O 1
ATOM 1836 N N . VAL B 1 77 ? -16.203 -8.547 8.773 1 80.5 77 VAL B N 1
ATOM 1837 C CA . VAL B 1 77 ? -15.328 -8.875 7.652 1 80.5 77 VAL B CA 1
ATOM 1838 C C . VAL B 1 77 ? -14.078 -7.996 7.688 1 80.5 77 VAL B C 1
ATOM 1840 O O . VAL B 1 77 ? -13.109 -8.25 6.969 1 80.5 77 VAL B O 1
ATOM 1843 N N . LEU B 1 78 ? -14.039 -6.949 8.438 1 89.62 78 LEU B N 1
ATOM 1844 C CA . LEU B 1 78 ? -12.898 -6.051 8.586 1 89.62 78 LEU B CA 1
ATOM 1845 C C . LEU B 1 78 ? -12.258 -6.199 9.961 1 89.62 78 LEU B C 1
ATOM 1847 O O . LEU B 1 78 ? -12.719 -5.59 10.93 1 89.62 78 LEU B O 1
ATOM 1851 N N . ARG B 1 79 ? -11.273 -7.082 10.008 1 90.81 79 ARG B N 1
ATOM 1852 C CA . ARG B 1 79 ? -10.641 -7.449 11.273 1 90.81 79 ARG B CA 1
ATOM 1853 C C . ARG B 1 79 ? -9.125 -7.254 11.203 1 90.81 79 ARG B C 1
ATOM 1855 O O . ARG B 1 79 ? -8.391 -8.18 10.852 1 90.81 79 ARG B O 1
ATOM 1862 N N . HIS B 1 80 ? -8.719 -6.129 11.586 1 92.56 80 HIS B N 1
ATOM 1863 C CA . HIS B 1 80 ? -7.316 -5.738 11.617 1 92.56 80 HIS B CA 1
ATOM 1864 C C . HIS B 1 80 ? -6.754 -5.598 10.211 1 92.56 80 HIS B C 1
ATOM 1866 O O . HIS B 1 80 ? -5.801 -6.293 9.844 1 92.56 80 HIS B O 1
ATOM 1872 N N . PRO B 1 81 ? -7.344 -4.684 9.406 1 93.69 81 PRO B N 1
ATOM 1873 C CA . PRO B 1 81 ? -6.898 -4.508 8.016 1 93.69 81 PRO B CA 1
ATOM 1874 C C . PRO B 1 81 ? -5.465 -3.994 7.922 1 93.69 81 PRO B C 1
ATOM 1876 O O . PRO B 1 81 ? -5.031 -3.199 8.758 1 93.69 81 PRO B O 1
ATOM 1879 N N . TYR B 1 82 ? -4.773 -4.41 6.957 1 92.25 82 TYR B N 1
ATOM 1880 C CA . TYR B 1 82 ? -3.354 -4.117 6.797 1 92.25 82 TYR B CA 1
ATOM 1881 C C . TYR B 1 82 ? -3.123 -3.143 5.648 1 92.25 82 TYR B C 1
ATOM 1883 O O . TYR B 1 82 ? -2.682 -2.012 5.863 1 92.25 82 TYR B O 1
ATOM 1891 N N . ASP B 1 83 ? -3.406 -3.588 4.449 1 95.69 83 ASP B N 1
ATOM 1892 C CA . ASP B 1 83 ? -3.209 -2.762 3.26 1 95.69 83 ASP B CA 1
ATOM 1893 C C . ASP B 1 83 ? -4.527 -2.545 2.518 1 95.69 83 ASP B C 1
ATOM 1895 O O . ASP B 1 83 ? -5.504 -3.256 2.76 1 95.69 83 ASP B O 1
ATOM 1899 N N . VAL B 1 84 ? -4.488 -1.541 1.62 1 96.25 84 VAL B N 1
ATOM 1900 C CA . VAL B 1 84 ? -5.707 -1.162 0.919 1 96.25 84 VAL B CA 1
ATOM 1901 C C . VAL B 1 84 ? -5.363 -0.634 -0.471 1 96.25 84 VAL B C 1
ATOM 1903 O O . VAL B 1 84 ? -4.332 0.014 -0.658 1 96.25 84 VAL B O 1
ATOM 1906 N N . VAL B 1 85 ? -6.223 -0.931 -1.463 1 94.44 85 VAL B N 1
ATOM 1907 C CA . VAL B 1 85 ? -6.129 -0.384 -2.812 1 94.44 85 VAL B CA 1
ATOM 1908 C C . VAL B 1 85 ? -7.523 -0.042 -3.33 1 94.44 85 VAL B C 1
ATOM 1910 O O . VAL B 1 85 ? -8.516 -0.616 -2.879 1 94.44 85 VAL B O 1
ATOM 1913 N N . VAL B 1 86 ? -7.527 0.91 -4.164 1 93.5 86 VAL B N 1
ATOM 1914 C CA . VAL B 1 86 ? -8.766 1.279 -4.836 1 93.5 86 VAL B CA 1
ATOM 1915 C C . VAL B 1 86 ? -8.703 0.861 -6.305 1 93.5 86 VAL B C 1
ATOM 1917 O O . VAL B 1 86 ? -7.691 1.072 -6.973 1 93.5 86 VAL B O 1
ATOM 1920 N N . PHE B 1 87 ? -9.766 0.242 -6.754 1 89.19 87 PHE B N 1
ATOM 1921 C CA . PHE B 1 87 ? -9.898 -0.146 -8.156 1 89.19 87 PHE B CA 1
ATOM 1922 C C . PHE B 1 87 ? -11.336 0.039 -8.633 1 89.19 87 PHE B C 1
ATOM 1924 O O . PHE B 1 87 ? -12.25 -0.616 -8.133 1 89.19 87 PHE B O 1
ATOM 1931 N N . GLN B 1 88 ? -11.531 0.94 -9.602 1 89.31 88 GLN B N 1
ATOM 1932 C CA . GLN B 1 88 ? -12.867 1.277 -10.086 1 89.31 88 GLN B CA 1
ATOM 1933 C C . GLN B 1 88 ? -13.805 1.628 -8.938 1 89.31 88 GLN B C 1
ATOM 1935 O O . GLN B 1 88 ? -13.523 2.543 -8.156 1 89.31 88 GLN B O 1
ATOM 1940 N N . ASP B 1 89 ? -14.836 0.881 -8.773 1 92.44 89 ASP B N 1
ATOM 1941 C CA . ASP B 1 89 ? -15.82 1.239 -7.75 1 92.44 89 ASP B CA 1
ATOM 1942 C C . ASP B 1 89 ? -15.609 0.423 -6.477 1 92.44 89 ASP B C 1
ATOM 1944 O O . ASP B 1 89 ? -16.438 0.444 -5.574 1 92.44 89 ASP B O 1
ATOM 1948 N N . GLU B 1 90 ? -14.422 -0.202 -6.367 1 91.56 90 GLU B N 1
ATOM 1949 C CA . GLU B 1 90 ? -14.195 -1.092 -5.234 1 91.56 90 GLU B CA 1
ATOM 1950 C C . GLU B 1 90 ? -12.945 -0.691 -4.457 1 91.56 90 GLU B C 1
ATOM 1952 O O . GLU B 1 90 ? -11.984 -0.179 -5.039 1 91.56 90 GLU B O 1
ATOM 1957 N N . VAL B 1 91 ? -13.031 -0.913 -3.176 1 94 91 VAL B N 1
ATOM 1958 C CA . VAL B 1 91 ? -11.867 -0.847 -2.299 1 94 91 VAL B CA 1
ATOM 1959 C C . VAL B 1 91 ? -11.539 -2.242 -1.769 1 94 91 VAL B C 1
ATOM 1961 O O . VAL B 1 91 ? -12.422 -2.947 -1.274 1 94 91 VAL B O 1
ATOM 1964 N N . PHE B 1 92 ? -10.305 -2.645 -1.97 1 90.88 92 PHE B N 1
ATOM 1965 C CA . PHE B 1 92 ? -9.828 -3.941 -1.507 1 90.88 92 PHE B CA 1
ATOM 1966 C C . PHE B 1 92 ? -8.883 -3.775 -0.318 1 90.88 92 PHE B C 1
ATOM 1968 O O . PHE B 1 92 ? -8.094 -2.832 -0.272 1 90.88 92 PHE B O 1
ATOM 1975 N N . TRP B 1 93 ? -8.977 -4.719 0.601 1 92.56 93 TRP B N 1
ATOM 1976 C CA . TRP B 1 93 ? -8.008 -4.688 1.692 1 92.56 93 TRP B CA 1
ATOM 1977 C C . TRP B 1 93 ? -7.57 -6.098 2.078 1 92.56 93 TRP B C 1
ATOM 1979 O O . TRP B 1 93 ? -8.266 -7.07 1.777 1 92.56 93 TRP B O 1
ATOM 1989 N N . SER B 1 94 ? -6.41 -6.164 2.576 1 90.88 94 SER B N 1
ATOM 1990 C CA . SER B 1 94 ? -5.934 -7.379 3.227 1 90.88 94 SER B CA 1
ATOM 1991 C C . SER B 1 94 ? -6.195 -7.34 4.73 1 90.88 94 SER B C 1
ATOM 1993 O O . SER B 1 94 ? -6.09 -6.285 5.355 1 90.88 94 SER B O 1
ATOM 1995 N N . ASP B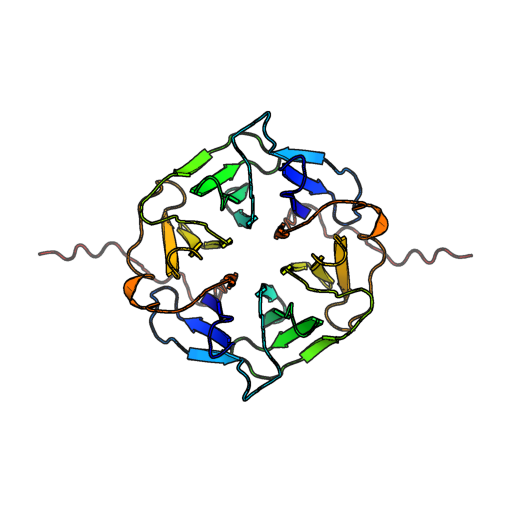 1 95 ? -6.551 -8.508 5.273 1 89.19 95 ASP B N 1
ATOM 1996 C CA . ASP B 1 95 ? -6.887 -8.602 6.691 1 89.19 95 ASP B CA 1
ATOM 1997 C C . ASP B 1 95 ? -5.988 -9.609 7.402 1 89.19 95 ASP B C 1
ATOM 1999 O O . ASP B 1 95 ? -5.758 -10.711 6.891 1 89.19 95 ASP B O 1
ATOM 2003 N N . TRP B 1 96 ? -5.535 -9.273 8.602 1 82.25 96 TRP B N 1
ATOM 2004 C CA . TRP B 1 96 ? -4.551 -10.102 9.289 1 82.25 96 TRP B CA 1
ATOM 2005 C C . TRP B 1 96 ? -5.227 -11.047 10.281 1 82.25 96 TRP B C 1
ATOM 2007 O O . TRP B 1 96 ? -4.773 -12.172 10.492 1 82.25 96 TRP B O 1
ATOM 2017 N N . GLN B 1 97 ? -6.16 -10.539 11.008 1 83.19 97 GLN B N 1
ATOM 2018 C CA . GLN B 1 97 ? -6.789 -11.391 12.016 1 83.19 97 GLN B CA 1
ATOM 2019 C C . GLN B 1 97 ? -7.531 -12.555 11.359 1 83.19 97 GLN B C 1
ATOM 2021 O O . GLN B 1 97 ? -7.516 -13.68 11.875 1 83.19 97 GLN B O 1
ATOM 2026 N N . GLU B 1 98 ? -8.242 -12.32 10.336 1 79.19 98 GLU B N 1
ATOM 2027 C CA . GLU B 1 98 ? -8.773 -13.328 9.422 1 79.19 98 GLU B CA 1
ATOM 2028 C C . GLU B 1 98 ? -8.18 -13.172 8.023 1 79.19 98 GLU B C 1
ATOM 2030 O O . GLU B 1 98 ? -8.703 -12.43 7.195 1 79.19 98 GLU B O 1
ATOM 2035 N N . PRO B 1 99 ? -7.098 -13.875 7.91 1 80.56 99 PRO B N 1
ATOM 2036 C CA . PRO B 1 99 ? -6.359 -13.672 6.664 1 80.56 99 PRO B CA 1
ATOM 2037 C C . PRO B 1 99 ? -7.25 -13.789 5.426 1 80.56 99 PRO B C 1
ATOM 2039 O O . PRO B 1 99 ? -7.84 -14.844 5.188 1 80.56 99 PRO B O 1
ATOM 2042 N N . ALA B 1 100 ? -7.438 -12.648 4.809 1 82.38 100 ALA B N 1
ATOM 2043 C CA . ALA B 1 100 ? -8.305 -12.594 3.631 1 82.38 100 ALA B CA 1
ATOM 2044 C C . ALA B 1 100 ? -8.031 -11.336 2.814 1 82.38 100 ALA B C 1
ATOM 2046 O O . ALA B 1 100 ? -7.461 -10.367 3.322 1 82.38 100 ALA B O 1
ATOM 2047 N N . LEU B 1 101 ? -8.344 -11.398 1.561 1 87.31 101 LEU B N 1
ATOM 2048 C CA . LEU B 1 101 ? -8.539 -10.234 0.704 1 87.31 101 LEU B CA 1
ATOM 2049 C C . LEU B 1 101 ? -10.031 -9.969 0.486 1 87.31 101 LEU B C 1
ATOM 2051 O O . LEU B 1 101 ? -10.758 -10.852 0.036 1 87.31 101 LEU B O 1
ATOM 2055 N N . ARG B 1 102 ? -10.398 -8.82 0.904 1 86.88 102 ARG B N 1
ATOM 2056 C CA . ARG B 1 102 ? -11.82 -8.484 0.85 1 86.88 102 ARG B CA 1
ATOM 2057 C C . ARG B 1 102 ? -12.047 -7.172 0.108 1 86.88 102 ARG B C 1
ATOM 2059 O O . ARG B 1 102 ? -11.102 -6.402 -0.108 1 86.88 102 ARG B O 1
ATOM 2066 N N . SER B 1 103 ? -13.32 -7.016 -0.316 1 90.19 103 SER B N 1
ATOM 2067 C CA . SER B 1 103 ? -13.625 -5.777 -1.025 1 90.19 103 SER B CA 1
ATOM 2068 C C . SER B 1 103 ? -15.047 -5.305 -0.735 1 90.19 103 SER B C 1
ATOM 2070 O O . SER B 1 103 ? -15.906 -6.105 -0.366 1 90.19 103 SER B O 1
ATOM 2072 N N . VAL B 1 104 ? -15.195 -4.027 -0.821 1 92.44 104 VAL B N 1
ATOM 2073 C CA . VAL B 1 104 ? -16.5 -3.385 -0.736 1 92.44 104 VAL B CA 1
ATOM 2074 C C . VAL B 1 104 ? -16.641 -2.344 -1.846 1 92.44 104 VAL B C 1
ATOM 2076 O O . VAL B 1 104 ? -15.641 -1.87 -2.389 1 92.44 104 VAL B O 1
ATOM 2079 N N . ASN B 1 105 ? -17.922 -2.086 -2.145 1 93.88 105 ASN B N 1
ATOM 2080 C CA . ASN B 1 105 ? -18.172 -0.895 -2.949 1 93.88 105 ASN B CA 1
ATOM 2081 C C . ASN B 1 105 ? -17.766 0.377 -2.213 1 93.88 105 ASN B C 1
ATOM 2083 O O . ASN B 1 105 ? -18.188 0.608 -1.079 1 93.88 105 ASN B O 1
ATOM 2087 N N . LYS B 1 106 ? -16.969 1.21 -2.84 1 94.88 106 LYS B N 1
ATOM 2088 C CA . LYS B 1 106 ? -16.344 2.318 -2.131 1 94.88 106 LYS B CA 1
ATOM 2089 C C . LYS B 1 106 ? -17.359 3.422 -1.826 1 94.88 106 LYS B C 1
ATOM 2091 O O . LYS B 1 106 ? -17.078 4.309 -1.011 1 94.88 106 LYS B O 1
ATOM 2096 N N . PHE B 1 107 ? -18.5 3.449 -2.527 1 94.19 107 PHE B N 1
ATOM 2097 C CA . PHE B 1 107 ? -19.516 4.473 -2.318 1 94.19 107 PHE B CA 1
ATOM 2098 C C . PHE B 1 107 ? -20.547 4.016 -1.289 1 94.19 107 PHE B C 1
ATOM 2100 O O . PHE B 1 107 ? -21 4.809 -0.459 1 94.19 107 PHE B O 1
ATOM 2107 N N . THR B 1 108 ? -20.844 2.674 -1.263 1 93.06 108 THR B N 1
ATOM 2108 C CA . THR B 1 108 ? -21.984 2.211 -0.472 1 93.06 108 THR B CA 1
ATOM 2109 C C . THR B 1 108 ? -21.5 1.388 0.723 1 93.06 108 THR B C 1
ATOM 2111 O O . THR B 1 108 ? -22.25 1.19 1.683 1 93.06 108 THR B O 1
ATOM 2114 N N . GLY B 1 109 ? -20.312 0.849 0.591 1 92.19 109 GLY B N 1
ATOM 2115 C CA . GLY B 1 109 ? -19.812 -0.027 1.64 1 92.19 109 GLY B CA 1
ATOM 2116 C C . GLY B 1 109 ? -20.359 -1.44 1.542 1 92.19 109 GLY B C 1
ATOM 2117 O O . GLY B 1 109 ? -20.156 -2.256 2.441 1 92.19 109 GLY B O 1
ATOM 2118 N N . GLU B 1 110 ? -21.047 -1.745 0.467 1 89.44 110 GLU B N 1
ATOM 2119 C CA . GLU B 1 110 ? -21.594 -3.082 0.287 1 89.44 110 GLU B CA 1
ATOM 2120 C C . GLU B 1 110 ? -20.5 -4.102 -0.013 1 89.44 110 GLU B C 1
ATOM 2122 O O . GLU B 1 110 ? -19.656 -3.871 -0.877 1 89.44 110 GLU B O 1
ATOM 2127 N N . TYR B 1 111 ? -20.5 -5.152 0.723 1 86.5 111 TYR B N 1
ATOM 2128 C CA . TYR B 1 111 ? -19.516 -6.219 0.583 1 86.5 111 TYR B CA 1
ATOM 2129 C C . TYR B 1 111 ? -19.656 -6.922 -0.761 1 86.5 111 TYR B C 1
ATOM 2131 O O . TYR B 1 111 ? -20.781 -7.18 -1.218 1 86.5 111 TYR B O 1
ATOM 2139 N N . GLN B 1 112 ? -18.391 -7.199 -1.374 1 76.38 112 GLN B N 1
ATOM 2140 C CA . GLN B 1 112 ? -18.359 -7.969 -2.613 1 76.38 112 GLN B CA 1
ATOM 2141 C C . GLN B 1 112 ? -17.781 -9.359 -2.381 1 76.38 112 GLN B C 1
ATOM 2143 O O . GLN B 1 112 ? -16.703 -9.508 -1.807 1 76.38 112 GLN B O 1
ATOM 2148 N N . ASP B 1 113 ? -18.438 -10.469 -2.451 1 62.34 113 ASP B N 1
ATOM 2149 C CA . ASP B 1 113 ? -18.094 -11.844 -2.1 1 62.34 113 ASP B CA 1
ATOM 2150 C C . ASP B 1 113 ? -17.078 -12.422 -3.072 1 62.34 113 ASP B C 1
ATOM 2152 O O . ASP B 1 113 ? -16.578 -13.539 -2.869 1 62.34 113 ASP B O 1
ATOM 2156 N N . TYR B 1 114 ? -16.641 -11.852 -4.047 1 57.88 114 TYR B N 1
ATOM 2157 C CA . TYR B 1 114 ? -15.891 -12.508 -5.102 1 57.88 114 TYR B CA 1
ATOM 2158 C C . TYR B 1 114 ? -14.516 -12.945 -4.598 1 57.88 114 TYR B C 1
ATOM 2160 O O . TYR B 1 114 ? -13.992 -13.977 -5.02 1 57.88 114 TYR B O 1
ATOM 2168 N N . PHE B 1 115 ? -13.82 -12.219 -3.756 1 58.5 115 PHE B N 1
ATOM 2169 C CA . PHE B 1 115 ? -12.414 -12.516 -3.5 1 58.5 115 PHE B CA 1
ATOM 2170 C C . PHE B 1 115 ? -12.266 -13.523 -2.369 1 58.5 115 PHE B C 1
ATOM 2172 O O . PHE B 1 115 ? -11.344 -14.336 -2.371 1 58.5 115 PHE B O 1
ATOM 2179 N N . GLU B 1 116 ? -13.148 -13.469 -1.333 1 56.69 116 GLU B N 1
ATOM 2180 C CA . GLU B 1 116 ? -12.953 -14.258 -0.117 1 56.69 116 GLU B CA 1
ATOM 2181 C C . GLU B 1 116 ? -12.914 -15.75 -0.425 1 56.69 116 GLU B C 1
ATOM 2183 O O . GLU B 1 116 ? -12.195 -16.5 0.23 1 56.69 116 GLU B O 1
ATOM 2188 N N . LYS B 1 117 ? -13.602 -16 -1.373 1 52.47 117 LYS B N 1
ATOM 2189 C CA . LYS B 1 117 ? -13.828 -17.453 -1.454 1 52.47 117 LYS B CA 1
ATOM 2190 C C . LYS B 1 117 ? -12.547 -18.188 -1.829 1 52.47 117 LYS B C 1
ATOM 2192 O O . LYS B 1 117 ? -12.367 -19.344 -1.474 1 52.47 117 LYS B O 1
ATOM 2197 N N . TYR B 1 118 ? -11.781 -17.516 -2.469 1 50.53 118 TYR B N 1
ATOM 2198 C CA . TYR B 1 118 ? -10.727 -18.359 -3.039 1 50.53 118 TYR B CA 1
ATOM 2199 C C . TYR B 1 118 ? -9.422 -18.172 -2.277 1 50.53 118 TYR B C 1
ATOM 2201 O O . TYR B 1 118 ? -8.445 -18.875 -2.531 1 50.53 118 TYR B O 1
ATOM 2209 N N . LEU B 1 119 ? -9.438 -17.047 -1.432 1 56.06 119 LEU B N 1
ATOM 2210 C CA . LEU B 1 119 ? -8.102 -16.891 -0.856 1 56.06 119 LEU B CA 1
ATOM 2211 C C . LEU B 1 119 ? -8 -17.641 0.473 1 56.06 119 LEU B C 1
ATOM 2213 O O . LEU B 1 119 ? -8.602 -17.219 1.467 1 56.06 119 LEU B O 1
ATOM 2217 N N . ARG B 1 120 ? -8.414 -18.922 0.624 1 50.47 120 ARG B N 1
ATOM 2218 C CA . ARG B 1 120 ? -8.461 -19.656 1.879 1 50.47 120 ARG B CA 1
ATOM 2219 C C . ARG B 1 120 ? -7.371 -19.188 2.834 1 50.47 120 ARG B C 1
ATOM 2221 O O . ARG B 1 120 ? -7.566 -19.188 4.051 1 50.47 120 ARG B O 1
ATOM 2228 N N . SER B 1 121 ? -6.066 -19.344 2.602 1 53.31 121 SER B N 1
ATOM 2229 C CA . SER B 1 121 ? -5.082 -19.125 3.652 1 53.31 121 SER B CA 1
ATOM 2230 C C . SER B 1 121 ? -4.066 -18.062 3.236 1 53.31 121 SER B C 1
ATOM 2232 O O . SER B 1 121 ? -2.873 -18.188 3.508 1 53.31 121 SER B O 1
ATOM 2234 N N . PRO B 1 122 ? -4.328 -17.062 2.377 1 58.34 122 PRO B N 1
ATOM 2235 C CA . PRO B 1 122 ? -3.172 -16.156 2.281 1 58.34 122 PRO B CA 1
ATOM 2236 C C . PRO B 1 122 ? -3.092 -15.18 3.447 1 58.34 122 PRO B C 1
ATOM 2238 O O . PRO B 1 122 ? -4.121 -14.812 4.027 1 58.34 122 PRO B O 1
ATOM 2241 N N . SER B 1 123 ? -2.02 -15.281 4.301 1 73.88 123 SER B N 1
ATOM 2242 C CA . SER B 1 123 ? -1.704 -14.141 5.148 1 73.88 123 SER B CA 1
ATOM 2243 C C . SER B 1 123 ? -1.233 -12.945 4.32 1 73.88 123 SER B C 1
ATOM 2245 O O . SER B 1 123 ? -0.037 -12.648 4.273 1 73.88 123 SER B O 1
ATOM 2247 N N . PRO B 1 124 ? -2.287 -12.32 3.676 1 80 124 PRO B N 1
ATOM 2248 C CA . PRO B 1 124 ? -1.882 -11.242 2.77 1 80 124 PRO B CA 1
ATOM 2249 C C . PRO B 1 124 ? -1.442 -9.977 3.512 1 80 124 PRO B C 1
ATOM 2251 O O . PRO B 1 124 ? -2.037 -9.617 4.531 1 80 124 PRO B O 1
ATOM 2254 N N . PHE B 1 125 ? -0.327 -9.43 3.062 1 90.5 125 PHE B N 1
ATOM 2255 C CA . PHE B 1 125 ? 0.195 -8.172 3.59 1 90.5 125 PHE B CA 1
ATOM 2256 C C . PHE B 1 125 ? 0.018 -7.043 2.578 1 90.5 125 PHE B C 1
ATOM 2258 O O . PHE B 1 125 ? -1.082 -6.512 2.422 1 90.5 125 PHE B O 1
ATOM 2265 N N . GLY B 1 126 ? 0.958 -6.867 1.659 1 93.69 126 GLY B N 1
ATOM 2266 C CA . GLY B 1 126 ? 0.832 -5.84 0.637 1 93.69 126 GLY B CA 1
ATOM 2267 C C . GLY B 1 126 ? -0.052 -6.258 -0.522 1 93.69 126 GLY B C 1
ATOM 2268 O O . GLY B 1 126 ? -0.036 -7.422 -0.934 1 93.69 126 GLY B O 1
ATOM 2269 N N . ILE B 1 127 ? -0.829 -5.32 -1.022 1 93.69 127 ILE B N 1
ATOM 2270 C CA . ILE B 1 127 ? -1.669 -5.555 -2.191 1 93.69 127 ILE B CA 1
ATOM 2271 C C . ILE B 1 127 ? -1.409 -4.477 -3.24 1 93.69 127 ILE B C 1
ATOM 2273 O O . ILE B 1 127 ? -1.149 -3.32 -2.898 1 93.69 127 ILE B O 1
ATOM 2277 N N . ALA B 1 128 ? -1.436 -4.879 -4.453 1 93.56 128 ALA B N 1
ATOM 2278 C CA . ALA B 1 128 ? -1.354 -3.969 -5.594 1 93.56 128 ALA B CA 1
ATOM 2279 C C . ALA B 1 128 ? -2.277 -4.422 -6.723 1 93.5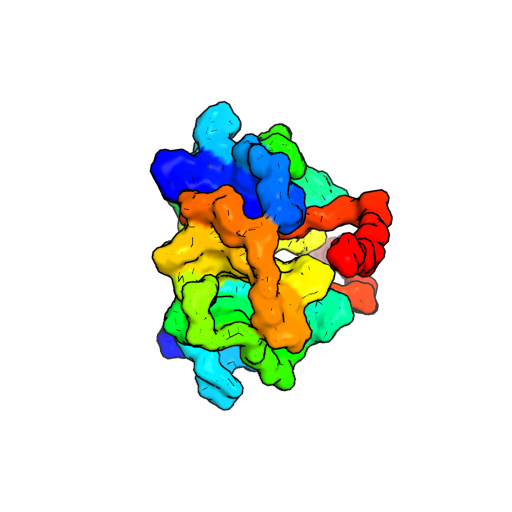6 128 ALA B C 1
ATOM 2281 O O . ALA B 1 128 ? -2.506 -5.617 -6.902 1 93.56 128 ALA B O 1
ATOM 2282 N N . VAL B 1 129 ? -2.826 -3.484 -7.398 1 89.06 129 VAL B N 1
ATOM 2283 C CA . VAL B 1 129 ? -3.729 -3.809 -8.5 1 89.06 129 VAL B CA 1
ATOM 2284 C C . VAL B 1 129 ? -3.207 -3.186 -9.789 1 89.06 129 VAL B C 1
ATOM 2286 O O . VAL B 1 129 ? -2.709 -2.057 -9.789 1 89.06 129 VAL B O 1
ATOM 2289 N N . TRP B 1 130 ? -3.229 -3.977 -10.836 1 82.31 130 TRP B N 1
ATOM 2290 C CA . TRP B 1 130 ? -2.863 -3.52 -12.172 1 82.31 130 TRP B CA 1
ATOM 2291 C C . TRP B 1 130 ? -4.031 -3.678 -13.141 1 82.31 130 TRP B C 1
ATOM 2293 O O . TRP B 1 130 ? -4.715 -4.707 -13.141 1 82.31 130 TRP B O 1
ATOM 2303 N N . GLN B 1 131 ? -4.422 -2.555 -13.719 1 68.56 131 GLN B N 1
ATOM 2304 C CA . GLN B 1 131 ? -5.422 -2.66 -14.781 1 68.56 131 GLN B CA 1
ATOM 2305 C C . GLN B 1 131 ? -4.793 -2.416 -16.141 1 68.56 131 GLN B C 1
ATOM 2307 O O . GLN B 1 131 ? -4.043 -1.457 -16.328 1 68.56 131 GLN B O 1
ATOM 2312 N N . ASN B 1 132 ? -4.789 -3.523 -17 1 55.78 132 ASN B N 1
ATOM 2313 C CA . ASN B 1 132 ? -4.375 -3.305 -18.375 1 55.78 132 ASN B CA 1
ATOM 2314 C C . ASN B 1 132 ? -5.273 -2.291 -19.078 1 55.78 132 ASN B C 1
ATOM 2316 O O . ASN B 1 132 ? -6.5 -2.377 -19 1 55.78 132 ASN B O 1
ATOM 2320 N N . SER B 1 133 ? -4.875 -1.056 -19.078 1 47.94 133 SER B N 1
ATOM 2321 C CA . SER B 1 133 ? -5.691 -0.122 -19.844 1 47.94 133 SER B CA 1
ATOM 2322 C C . SER B 1 133 ? -6.188 -0.758 -21.141 1 47.94 133 SER B C 1
ATOM 2324 O O . SER B 1 133 ? -7.117 -0.25 -21.766 1 47.94 133 SER B O 1
ATOM 2326 N N . THR B 1 134 ? -5.496 -1.601 -21.844 1 39.53 134 THR B N 1
ATOM 2327 C CA . THR B 1 134 ? -6.016 -2.006 -23.141 1 39.53 134 THR B CA 1
ATOM 2328 C C . THR B 1 134 ? -7.281 -2.846 -22.984 1 39.53 134 THR B C 1
ATOM 2330 O O . THR B 1 134 ? -7.902 -3.238 -23.969 1 39.53 134 THR B O 1
ATOM 2333 N N . GLN B 1 135 ? -7.363 -3.537 -22.062 1 35.28 135 GLN B N 1
ATOM 2334 C CA . GLN B 1 135 ? -8.625 -4.273 -22.078 1 35.28 135 GLN B CA 1
ATOM 2335 C C . GLN B 1 135 ? -9.805 -3.352 -21.781 1 35.28 135 GLN B C 1
ATOM 2337 O O . GLN B 1 135 ? -9.766 -2.584 -20.812 1 35.28 135 GLN B O 1
ATOM 2342 N N . PRO B 1 136 ? -10.664 -2.947 -22.781 1 32 136 PRO B N 1
ATOM 2343 C CA . PRO B 1 136 ? -11.93 -2.27 -22.484 1 32 136 PRO B CA 1
ATOM 2344 C C . PRO B 1 136 ? -12.578 -2.773 -21.203 1 32 136 PRO B C 1
ATOM 2346 O O . PRO B 1 136 ? -12.367 -3.924 -20.812 1 32 136 PRO B O 1
ATOM 2349 N N . LEU B 1 137 ? -12.734 -1.935 -20.188 1 34.28 137 LEU B N 1
ATOM 2350 C CA . LEU B 1 137 ? -13.727 -2.389 -19.219 1 34.28 137 LEU B CA 1
ATOM 2351 C C . LEU B 1 137 ? -14.68 -3.402 -19.844 1 34.28 137 LEU B C 1
ATOM 2353 O O . LEU B 1 137 ? -15.312 -3.115 -20.859 1 34.28 137 LEU B O 1
ATOM 2357 N N . GLY B 1 138 ? -14.398 -4.504 -20.094 1 30.78 138 GLY B N 1
ATOM 2358 C CA . GLY B 1 138 ? -15.531 -5.297 -20.531 1 30.78 138 GLY B CA 1
ATOM 2359 C C . GLY B 1 138 ? -16.859 -4.766 -20.031 1 30.78 138 GLY B C 1
ATOM 2360 O O . GLY B 1 138 ? -16.906 -3.982 -19.078 1 30.78 138 GLY B O 1
ATOM 2361 N N . ASN B 1 139 ? -18.016 -4.945 -20.953 1 28.73 139 ASN B N 1
ATOM 2362 C CA . ASN B 1 139 ? -19.453 -4.902 -20.703 1 28.73 139 ASN B CA 1
ATOM 2363 C C . ASN B 1 139 ? -19.812 -5.59 -19.391 1 28.73 139 ASN B C 1
ATOM 2365 O O . ASN B 1 139 ? -20.047 -6.801 -19.359 1 28.73 139 ASN B O 1
ATOM 2369 N N . TYR B 1 140 ? -19.281 -5.52 -18.453 1 27.72 140 TYR B N 1
ATOM 2370 C CA . TYR B 1 140 ? -20.203 -5.934 -17.391 1 27.72 140 TYR B CA 1
ATOM 2371 C C . TYR B 1 140 ? -21.562 -5.262 -17.562 1 27.72 140 TYR B C 1
ATOM 2373 O O . TYR B 1 140 ? -21.734 -4.094 -17.203 1 27.72 140 TYR B O 1
ATOM 2381 N N . SER B 1 141 ? -22.234 -5.305 -18.766 1 27.8 141 SER B N 1
ATOM 2382 C CA . SER B 1 141 ? -23.688 -5.258 -18.875 1 27.8 141 SER B CA 1
ATOM 2383 C C . SER B 1 141 ? -24.344 -5.98 -17.703 1 27.8 141 SER B C 1
ATOM 2385 O O . SER B 1 141 ? -23.812 -6.953 -17.188 1 27.8 141 SER B O 1
ATOM 2387 N N . SER B 1 142 ? -25.484 -5.379 -17.188 1 25.62 142 SER B N 1
ATOM 2388 C CA . SER B 1 142 ? -26.719 -5.793 -16.516 1 25.62 142 SER B CA 1
ATOM 2389 C C . SER B 1 142 ? -27.25 -7.102 -17.094 1 25.62 142 SER B C 1
ATOM 2391 O O . SER B 1 142 ? -28.438 -7.391 -17 1 25.62 142 SER B O 1
ATOM 2393 N N . LYS B 1 143 ? -26.828 -7.984 -17.719 1 23.48 143 LYS B N 1
ATOM 2394 C CA . LYS B 1 143 ? -27.703 -9.133 -17.922 1 23.48 143 LYS B CA 1
ATOM 2395 C C . LYS B 1 143 ? -28.266 -9.641 -16.609 1 23.48 143 LYS B C 1
ATOM 2397 O O . LYS B 1 143 ? -27.516 -10.016 -15.703 1 23.48 143 LYS B O 1
ATOM 2402 N N . LEU B 1 144 ? -29.547 -9.148 -16.328 1 23.25 144 LEU B N 1
ATOM 2403 C CA . LEU B 1 144 ? -30.719 -9.758 -15.688 1 23.25 144 LEU B CA 1
ATOM 2404 C C . LEU B 1 144 ? -30.734 -11.266 -15.922 1 23.25 144 LEU B C 1
ATOM 2406 O O . LEU B 1 144 ? -30.797 -11.719 -17.062 1 23.25 144 LEU B O 1
ATOM 2410 N N . CYS B 1 145 ? -29.875 -11.875 -15.391 1 23.5 145 CYS B N 1
ATOM 2411 C CA . CYS B 1 145 ? -30.328 -13.258 -15.336 1 23.5 145 CYS B CA 1
ATOM 2412 C C . CYS B 1 145 ? -31.844 -13.32 -15.133 1 23.5 145 CYS B C 1
ATOM 2414 O O . CYS B 1 145 ? -32.344 -12.922 -14.086 1 23.5 145 CYS B O 1
ATOM 2416 N N . THR B 1 146 ? -32.469 -12.922 -16.188 1 18.75 146 THR B N 1
ATOM 2417 C CA . THR B 1 146 ? -33.844 -13.383 -16.359 1 18.75 146 THR B CA 1
ATOM 2418 C C . THR B 1 146 ? -33.969 -14.859 -16 1 18.75 146 THR B C 1
ATOM 2420 O O . THR B 1 146 ? -33.312 -15.711 -16.641 1 18.75 146 THR B O 1
ATOM 2423 N N . ILE B 1 147 ? -34.031 -15.031 -14.656 1 18.56 147 ILE B N 1
ATOM 2424 C CA . ILE B 1 147 ? -35.031 -16.062 -14.414 1 18.56 147 ILE B CA 1
ATOM 2425 C C . ILE B 1 147 ? -36.406 -15.547 -14.797 1 18.56 147 ILE B C 1
ATOM 2427 O O . ILE B 1 147 ? -36.719 -14.383 -14.562 1 18.56 147 ILE B O 1
#